Protein AF-A0A257PGA9-F1 (afdb_monomer)

Secondary structure (DSSP, 8-state):
-TT-HHHHTGGGGTS-HHHHHHHHTT-GGGSPP-HHHHHHHHTHHHHHHHHHHHHHHHH-SSHHHHHHHHHHHHHHHHHHHHHHH-GGGGHHHHHHHHHHHHHHHHHHHHHTTT-HHHHHHHHHHHHIIIIIGGGS--S--TT----S-------TTHHHHHGGGTT-EEE--TTTHHHHHHHH--EES--S-GGGHHHHHHHHHHHTSPP-SS--HHHHTTT-SEEEEE--SSPPTTTTTS-TTSHHHHHHTT---TTEEEEEE-TTT-EEEEEE--

Sequence (278 aa):
MAVFPQVAMGPYGLMSQDDYHRFFGVMMELQPLRGPHDYMPFIFPGFLVLLYSSFRTLKAGSRQARMIWLYVSAILLLTLILAAKFILFVGFPAEITAALFGVMLSDVSWRFREAPTWAMLARLTCITTILVIPLLPIFPAAGQATALPASSCDLRHIDTLLAPIGTATTLAPPDATPELLFRTQITTVGSLYQHGVPGFLRLSNAWRTVPGATVPAAVIATKASYVLFCGSPTRYLLVADLPETTLWDTLNGNRPPPWLHLQSRDLATGWRLYKIIP

pLDDT: mean 88.4, std 12.31, range [39.03, 98.12]

Nearest PDB structures (foldseek):
  7zlh-assembly1_A  TM=5.505E-01  e=1.636E-03  Caenorhabditis elegans
  9cu8-assembly1_A  TM=4.563E-01  e=3.825E+00  synthetic construct
  3ez0-assembly2_C  TM=4.560E-01  e=4.040E+00  Arthrobacter sp. FB24
  6z0c-assembly4_D  TM=3.563E-01  e=3.622E+00  Escherichia coli
  1m56-assembly1_C  TM=1.660E-01  e=7.782E+00  Cereibacter sphaeroides

Foldseek 3Di:
DVVCVLVVVPVVSVDPPVLVCLQLVQVLQQAAQDDPLRCLQQQQLLVVLLVVLVVQLVVDPDPVSNVVSVVLSVQSVVLSVRCRRGVNSSVPSVVSSVVCLVVVLVVLCVVCVVPVVSSVVVNVVSCCRNPPRSPDPPDPPPPPDVDDDFQQLDCPPCQVVCVVQPAFEELEDQDCVVVCCVPHVHHYQAHSDPVGSVSSVLSLQQQQDQDDQARDPSNVVSSGQKYKDAAGPDDRSSHPPDPCRGCNSCVNVVNHHPQWAWDDADPNRRITMTGGHD

Structure (mmCIF, N/CA/C/O backbone):
data_AF-A0A257PGA9-F1
#
_entry.id   AF-A0A257PGA9-F1
#
loop_
_atom_site.group_PDB
_atom_site.id
_atom_site.type_symbol
_atom_site.label_atom_id
_atom_site.label_alt_id
_atom_site.label_comp_id
_atom_site.label_asym_id
_atom_site.label_entity_id
_atom_site.label_seq_id
_atom_site.pdbx_PDB_ins_code
_atom_site.Cartn_x
_atom_site.Cartn_y
_atom_site.Cartn_z
_atom_site.occupancy
_atom_site.B_iso_or_equiv
_atom_site.auth_seq_id
_atom_site.auth_comp_id
_atom_site.auth_asym_id
_atom_site.auth_atom_id
_atom_site.pdbx_PDB_model_num
ATOM 1 N N . MET A 1 1 ? 16.783 -21.775 17.152 1.00 49.00 1 MET A N 1
ATOM 2 C CA . MET A 1 1 ? 17.261 -20.487 16.592 1.00 49.00 1 MET A CA 1
ATOM 3 C C . MET A 1 1 ? 18.781 -20.400 16.407 1.00 49.00 1 MET A C 1
ATOM 5 O O . MET A 1 1 ? 19.193 -19.670 15.521 1.00 49.00 1 MET A O 1
ATOM 9 N N . ALA A 1 2 ? 19.620 -21.157 17.132 1.00 56.41 2 ALA A N 1
ATOM 10 C CA . ALA A 1 2 ? 21.089 -21.088 17.000 1.00 56.41 2 ALA A CA 1
ATOM 11 C C . ALA A 1 2 ? 21.677 -21.560 15.645 1.00 56.41 2 ALA A C 1
ATOM 13 O O . ALA A 1 2 ? 22.812 -21.232 15.332 1.00 56.41 2 ALA A O 1
ATOM 14 N N . VAL A 1 3 ? 20.916 -22.307 14.836 1.00 64.06 3 VAL A N 1
ATOM 15 C CA . VAL A 1 3 ? 21.396 -22.900 13.567 1.00 64.06 3 VAL A CA 1
ATOM 16 C C . VAL A 1 3 ? 21.225 -21.955 12.364 1.00 64.06 3 VAL A C 1
ATOM 18 O O . VAL A 1 3 ? 21.903 -22.113 11.358 1.00 64.06 3 VAL A O 1
ATOM 21 N N . PHE A 1 4 ? 20.373 -20.927 12.475 1.00 60.19 4 PHE A N 1
ATOM 22 C CA . PHE A 1 4 ? 20.127 -19.947 11.408 1.00 60.19 4 PHE A CA 1
ATOM 23 C C . PHE A 1 4 ? 20.066 -18.523 11.985 1.00 60.19 4 PHE A C 1
ATOM 25 O O . PHE A 1 4 ? 18.987 -17.933 12.074 1.00 60.19 4 PHE A O 1
ATOM 32 N N . PRO A 1 5 ? 21.209 -17.956 12.414 1.00 66.25 5 PRO A N 1
ATOM 33 C CA . PRO A 1 5 ? 21.251 -16.647 13.072 1.00 66.25 5 PRO A CA 1
ATOM 34 C C . PRO A 1 5 ? 20.725 -15.517 12.176 1.00 66.25 5 PRO A C 1
ATOM 36 O O . PRO A 1 5 ? 20.096 -14.586 12.666 1.00 66.25 5 PRO A O 1
ATOM 39 N N . GLN A 1 6 ? 20.887 -15.635 10.856 1.00 60.47 6 GLN A N 1
ATOM 40 C CA . GLN A 1 6 ? 20.317 -14.691 9.890 1.00 60.47 6 GLN A CA 1
ATOM 41 C C . GLN A 1 6 ? 18.783 -14.725 9.855 1.00 60.47 6 GLN A C 1
ATOM 43 O O . GLN A 1 6 ? 18.157 -13.678 9.750 1.00 60.47 6 GLN A O 1
ATOM 48 N N . VAL A 1 7 ? 18.159 -15.893 10.041 1.00 64.25 7 VAL A N 1
ATOM 49 C CA . VAL A 1 7 ? 16.691 -16.007 10.127 1.00 64.25 7 VAL A CA 1
ATOM 50 C C . VAL A 1 7 ? 16.168 -15.357 11.410 1.00 64.25 7 VAL A C 1
ATOM 52 O O . VAL A 1 7 ? 15.094 -14.763 11.407 1.00 64.25 7 VAL A O 1
ATOM 55 N N . ALA A 1 8 ? 16.940 -15.408 12.501 1.00 62.09 8 ALA A N 1
ATOM 56 C CA . ALA A 1 8 ? 16.585 -14.734 13.751 1.00 62.09 8 ALA A CA 1
ATOM 57 C C . ALA A 1 8 ? 16.609 -13.197 13.632 1.00 62.09 8 ALA A C 1
ATOM 59 O O . ALA A 1 8 ? 15.887 -12.524 14.362 1.00 62.09 8 ALA A O 1
ATOM 60 N N . MET A 1 9 ? 17.381 -12.647 12.688 1.00 61.62 9 MET A N 1
ATOM 61 C CA . MET A 1 9 ? 17.375 -11.216 12.352 1.00 61.62 9 MET A CA 1
ATOM 62 C C . MET A 1 9 ? 16.228 -10.826 11.401 1.00 61.62 9 MET A C 1
ATOM 64 O O . MET A 1 9 ? 16.121 -9.668 10.993 1.00 61.62 9 MET A O 1
ATOM 68 N N . GLY A 1 10 ? 15.357 -11.777 11.045 1.00 65.88 10 GLY A N 1
ATOM 69 C CA . GLY A 1 10 ? 14.253 -11.549 10.123 1.00 65.88 10 GLY A CA 1
ATOM 70 C C . GLY A 1 10 ? 14.752 -11.106 8.740 1.00 65.88 10 GLY A C 1
ATOM 71 O O . GLY A 1 10 ? 15.818 -11.540 8.297 1.00 65.88 10 GLY A O 1
ATOM 72 N N . PRO A 1 11 ? 14.019 -10.226 8.040 1.00 63.03 11 PRO A N 1
ATOM 73 C CA . PRO A 1 11 ? 14.417 -9.747 6.717 1.00 63.03 11 PRO A CA 1
ATOM 74 C C . PRO A 1 11 ? 15.800 -9.076 6.683 1.00 63.03 11 PRO A C 1
ATOM 76 O O . PRO A 1 11 ? 16.510 -9.212 5.692 1.00 63.03 11 PRO A O 1
ATOM 79 N N . TYR A 1 12 ? 16.222 -8.421 7.772 1.00 61.88 12 TYR A N 1
ATOM 80 C CA . TYR A 1 12 ? 17.531 -7.759 7.874 1.00 61.88 12 TYR A CA 1
ATOM 81 C C . TYR A 1 12 ? 18.717 -8.729 7.834 1.00 61.88 12 TYR A C 1
ATOM 83 O O . TYR A 1 12 ? 19.833 -8.322 7.530 1.00 61.88 12 TYR A O 1
ATOM 91 N N . GLY A 1 13 ? 18.496 -10.014 8.128 1.00 64.94 13 GLY A N 1
ATOM 92 C CA . GLY A 1 13 ? 19.522 -11.041 7.965 1.00 64.94 13 GLY A CA 1
ATOM 93 C C . GLY A 1 13 ? 19.628 -11.600 6.545 1.00 64.94 13 GLY A C 1
ATOM 94 O O . GLY A 1 13 ? 20.575 -12.331 6.272 1.00 64.94 13 GLY A O 1
ATOM 95 N N . LEU A 1 14 ? 18.676 -11.280 5.659 1.00 70.38 14 LEU A N 1
ATOM 96 C CA . LEU A 1 14 ? 18.547 -11.854 4.313 1.00 70.38 14 LEU A CA 1
ATOM 97 C C . LEU A 1 14 ? 18.798 -10.844 3.182 1.00 70.38 14 LEU A C 1
ATOM 99 O O . LEU A 1 14 ? 18.986 -11.252 2.038 1.00 70.38 14 LEU A O 1
ATOM 103 N N . MET A 1 15 ? 18.788 -9.542 3.474 1.00 80.81 15 MET A N 1
ATOM 104 C CA . MET A 1 15 ? 19.034 -8.478 2.497 1.00 80.81 15 MET A CA 1
ATOM 105 C C . MET A 1 15 ? 19.697 -7.262 3.147 1.00 80.81 15 MET A C 1
ATOM 107 O O . MET A 1 15 ? 19.631 -7.086 4.364 1.00 80.81 15 MET A O 1
ATOM 111 N N . SER A 1 16 ? 20.333 -6.418 2.329 1.00 84.69 16 SER A N 1
ATOM 112 C CA . SER A 1 16 ? 20.880 -5.144 2.799 1.00 84.69 16 SER A CA 1
ATOM 113 C C . SER A 1 16 ? 19.760 -4.221 3.300 1.00 84.69 16 SER A C 1
ATOM 115 O O . SER A 1 16 ? 18.601 -4.354 2.900 1.00 84.69 16 SER A O 1
ATOM 117 N N . GLN A 1 17 ? 20.092 -3.261 4.168 1.00 82.94 17 GLN A N 1
ATOM 118 C CA . GLN A 1 17 ? 19.114 -2.286 4.661 1.00 82.94 17 GLN A CA 1
ATOM 119 C C . GLN A 1 17 ? 18.486 -1.474 3.513 1.00 82.94 17 GLN A C 1
ATOM 121 O O . GLN A 1 17 ? 17.282 -1.215 3.522 1.00 82.94 17 GLN A O 1
ATOM 126 N N . ASP A 1 18 ? 19.275 -1.130 2.496 1.00 84.94 18 ASP A N 1
ATOM 127 C CA . ASP A 1 18 ? 18.789 -0.396 1.328 1.00 84.94 18 ASP A CA 1
ATOM 128 C C . ASP A 1 18 ? 17.811 -1.233 0.497 1.00 84.94 18 ASP A C 1
ATOM 130 O O . ASP A 1 18 ? 16.753 -0.740 0.103 1.00 84.94 18 ASP A O 1
ATOM 134 N N . ASP A 1 19 ? 18.114 -2.514 0.270 1.00 86.50 19 ASP A N 1
ATOM 135 C CA . ASP A 1 19 ? 17.217 -3.424 -0.449 1.00 86.50 19 ASP A CA 1
ATOM 136 C C . ASP A 1 19 ? 15.924 -3.676 0.329 1.00 86.50 19 ASP A C 1
ATOM 138 O O . ASP A 1 19 ? 14.847 -3.733 -0.267 1.00 86.50 19 ASP A O 1
ATOM 142 N N . TYR A 1 20 ? 16.013 -3.750 1.660 1.00 84.25 20 TYR A N 1
ATOM 143 C CA . TYR A 1 20 ? 14.850 -3.837 2.538 1.00 84.25 20 TYR A CA 1
ATOM 144 C C . TYR A 1 20 ? 13.923 -2.639 2.338 1.00 84.25 20 TYR A C 1
ATOM 146 O O . TYR A 1 20 ? 12.728 -2.812 2.085 1.00 84.25 20 TYR A O 1
ATOM 154 N N . HIS A 1 21 ? 14.465 -1.422 2.391 1.00 84.75 21 HIS A N 1
ATOM 155 C CA . HIS A 1 21 ? 13.669 -0.217 2.180 1.00 84.75 21 HIS A CA 1
ATOM 156 C C . HIS A 1 21 ? 13.113 -0.131 0.756 1.00 84.75 21 HIS A C 1
ATOM 158 O O . HIS A 1 21 ? 11.970 0.283 0.587 1.00 84.75 21 HIS A O 1
ATOM 164 N N . ARG A 1 22 ? 13.854 -0.577 -0.263 1.00 85.38 22 ARG A N 1
ATOM 165 C CA . ARG A 1 22 ? 13.365 -0.603 -1.652 1.00 85.38 22 ARG A CA 1
ATOM 166 C C . ARG A 1 22 ? 12.244 -1.615 -1.874 1.00 85.38 22 ARG A C 1
ATOM 168 O O . ARG A 1 22 ? 11.328 -1.324 -2.635 1.00 85.38 22 ARG A O 1
ATOM 175 N N . PHE A 1 23 ? 12.319 -2.793 -1.256 1.00 86.75 23 PHE A N 1
ATOM 176 C CA . PHE A 1 23 ? 11.324 -3.853 -1.424 1.00 86.75 23 PHE A CA 1
ATOM 177 C C . PHE A 1 23 ? 10.076 -3.605 -0.577 1.00 86.75 23 PHE A C 1
ATOM 179 O O . PHE A 1 23 ? 8.972 -3.500 -1.105 1.00 86.75 23 PHE A O 1
ATOM 186 N N . PHE A 1 24 ? 10.242 -3.459 0.737 1.00 83.06 24 PHE A N 1
ATOM 187 C CA . PHE A 1 24 ? 9.112 -3.297 1.651 1.00 83.06 24 PHE A CA 1
ATOM 188 C C . PHE A 1 24 ? 8.555 -1.870 1.648 1.00 83.06 24 PHE A C 1
ATOM 190 O O . PHE A 1 24 ? 7.370 -1.674 1.904 1.00 83.06 24 PHE A O 1
ATOM 197 N N . GLY A 1 25 ? 9.368 -0.869 1.298 1.00 81.62 25 GLY A N 1
ATOM 198 C CA . GLY A 1 25 ? 8.937 0.530 1.235 1.00 81.62 25 GLY A CA 1
ATOM 199 C C . GLY A 1 25 ? 7.954 0.842 0.108 1.00 81.62 25 GLY A C 1
ATOM 200 O O . GLY A 1 25 ? 7.341 1.904 0.143 1.00 81.62 25 GLY A O 1
ATOM 201 N N . VAL A 1 26 ? 7.752 -0.069 -0.849 1.00 82.19 26 VAL A N 1
ATOM 202 C CA . VAL A 1 26 ? 6.720 0.073 -1.890 1.00 82.19 26 VAL A CA 1
ATOM 203 C C . VAL A 1 26 ? 5.512 -0.838 -1.687 1.00 82.19 26 VAL A C 1
ATOM 205 O O . VAL A 1 26 ? 4.542 -0.746 -2.434 1.00 82.19 26 VAL A O 1
ATOM 208 N N . MET A 1 27 ? 5.537 -1.701 -0.668 1.00 81.75 27 MET A N 1
ATOM 209 C CA . MET A 1 27 ? 4.372 -2.488 -0.281 1.00 81.75 27 MET A CA 1
ATOM 210 C C . MET A 1 27 ? 3.414 -1.591 0.493 1.00 81.75 27 MET A C 1
ATOM 212 O O . MET A 1 27 ? 3.690 -1.223 1.635 1.00 81.75 27 MET A O 1
ATOM 216 N N . MET A 1 28 ? 2.286 -1.243 -0.130 1.00 76.50 28 MET A N 1
ATOM 217 C CA . MET A 1 28 ? 1.259 -0.388 0.479 1.00 76.50 28 MET A CA 1
ATOM 218 C C . MET A 1 28 ? 0.790 -0.918 1.840 1.00 76.50 28 MET A C 1
ATOM 220 O O . MET A 1 28 ? 0.630 -0.151 2.780 1.00 76.50 28 MET A O 1
ATOM 224 N N . GLU A 1 29 ? 0.661 -2.236 1.973 1.00 76.50 29 GLU A N 1
ATOM 225 C CA . GLU A 1 29 ? 0.256 -2.930 3.202 1.00 76.50 29 GLU A CA 1
ATOM 226 C C . GLU A 1 29 ? 1.195 -2.680 4.393 1.00 76.50 29 GLU A C 1
ATOM 228 O O . GLU A 1 29 ? 0.773 -2.729 5.549 1.00 76.50 29 GLU A O 1
ATOM 233 N N . LEU A 1 30 ? 2.470 -2.395 4.125 1.00 82.50 30 LEU A N 1
ATOM 234 C CA . LEU A 1 30 ? 3.484 -2.143 5.147 1.00 82.50 30 LEU A CA 1
ATOM 235 C C . LEU A 1 30 ? 3.739 -0.655 5.378 1.00 82.50 30 LEU A C 1
ATOM 237 O O . LEU A 1 30 ? 4.603 -0.300 6.180 1.00 82.50 30 LEU A O 1
ATOM 241 N N . GLN A 1 31 ? 3.011 0.220 4.684 1.00 81.62 31 GLN A N 1
ATOM 242 C CA . GLN A 1 31 ? 3.105 1.647 4.933 1.00 81.62 31 GLN A CA 1
ATOM 243 C C . GLN A 1 31 ? 2.405 2.008 6.246 1.00 81.62 31 GLN A C 1
ATOM 245 O O . GLN A 1 31 ? 1.382 1.406 6.588 1.00 81.62 31 GLN A O 1
ATOM 250 N N . PRO A 1 32 ? 2.923 3.011 6.972 1.00 85.88 32 PRO A N 1
ATOM 251 C CA . PRO A 1 32 ? 2.188 3.615 8.069 1.00 85.88 32 PRO A CA 1
ATOM 252 C C . PRO A 1 32 ? 1.000 4.410 7.533 1.00 85.88 32 PRO A C 1
ATOM 254 O O . PRO A 1 32 ? 1.030 4.902 6.401 1.00 85.88 32 PRO A O 1
ATOM 257 N N . LEU A 1 33 ? -0.007 4.600 8.382 1.00 84.94 33 LEU A N 1
ATOM 258 C CA . LEU A 1 33 ? -1.072 5.564 8.118 1.00 84.94 33 LEU A CA 1
ATOM 259 C C . LEU A 1 33 ? -0.470 6.973 8.055 1.00 84.94 33 LEU A C 1
ATOM 261 O O . LEU A 1 33 ? 0.407 7.325 8.850 1.00 84.94 33 LEU A O 1
ATOM 265 N N . ARG A 1 34 ? -0.922 7.795 7.108 1.00 82.31 34 ARG A N 1
ATOM 266 C CA . ARG A 1 34 ? -0.398 9.141 6.875 1.00 82.31 34 ARG A CA 1
ATOM 267 C C . ARG A 1 34 ? -1.504 10.181 7.018 1.00 82.31 34 ARG A C 1
ATOM 269 O O . ARG A 1 34 ? -2.369 10.354 6.168 1.00 82.31 34 ARG A O 1
ATOM 276 N N . GLY A 1 35 ? -1.407 10.956 8.095 1.00 81.94 35 GLY A N 1
ATOM 277 C CA . GLY A 1 35 ? -2.240 12.137 8.305 1.00 81.94 35 GLY A CA 1
ATOM 278 C C . GLY A 1 35 ? -3.679 11.839 8.753 1.00 81.94 35 GLY A C 1
ATOM 279 O O . GLY A 1 35 ? -4.088 10.688 8.887 1.00 81.94 35 GLY A O 1
ATOM 280 N N . PRO A 1 36 ? -4.473 12.887 9.020 1.00 81.81 36 PRO A N 1
ATOM 281 C CA . PRO A 1 36 ? -5.785 12.755 9.657 1.00 81.81 36 PRO A CA 1
ATOM 282 C C . PRO A 1 36 ? -6.792 11.957 8.820 1.00 81.81 36 PRO A C 1
ATOM 284 O O . PRO A 1 36 ? -7.613 11.243 9.387 1.00 81.81 36 PRO A O 1
ATOM 287 N N . HIS A 1 37 ? -6.687 12.027 7.491 1.00 82.44 37 HIS A N 1
ATOM 288 C CA . HIS A 1 37 ? -7.512 11.266 6.548 1.00 82.44 37 HIS A CA 1
ATOM 289 C C . HIS A 1 37 ? -7.432 9.749 6.770 1.00 82.44 37 HIS A C 1
ATOM 291 O O . HIS A 1 37 ? -8.458 9.087 6.699 1.00 82.44 37 HIS A O 1
ATOM 297 N N . ASP A 1 38 ? -6.246 9.210 7.069 1.00 83.12 38 ASP A N 1
ATOM 298 C CA . ASP A 1 38 ? -6.060 7.774 7.300 1.00 83.12 38 ASP A CA 1
ATOM 299 C C . ASP A 1 38 ? -6.417 7.396 8.745 1.00 83.12 38 ASP A C 1
ATOM 301 O O . ASP A 1 38 ? -7.084 6.400 9.019 1.00 83.12 38 ASP A O 1
ATOM 305 N N . TYR A 1 39 ? -5.998 8.213 9.711 1.00 89.44 39 TYR A N 1
ATOM 306 C CA . TYR A 1 39 ? -6.220 7.909 11.126 1.00 89.44 39 TYR A CA 1
ATOM 307 C C . TYR A 1 39 ? 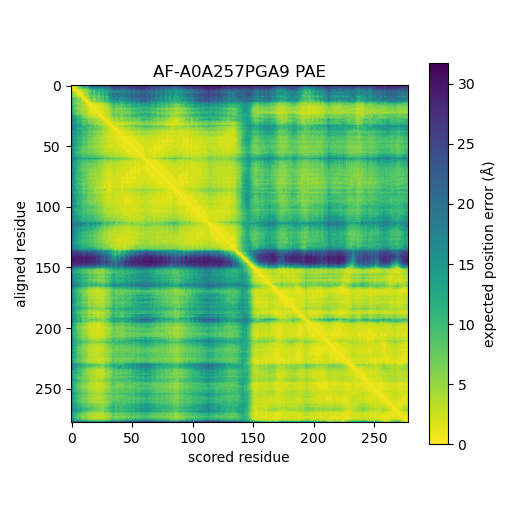-7.701 7.951 11.516 1.00 89.44 39 TYR A C 1
ATOM 309 O O . TYR A 1 39 ? -8.119 7.218 12.417 1.00 89.44 39 TYR A O 1
ATOM 317 N N . MET A 1 40 ? -8.503 8.785 10.854 1.00 89.75 40 MET A N 1
ATOM 318 C CA . MET A 1 40 ? -9.912 8.940 11.189 1.00 89.75 40 MET A CA 1
ATOM 319 C C . MET A 1 40 ? -10.746 7.670 10.927 1.00 89.75 40 MET A C 1
ATOM 321 O O . MET A 1 40 ? -11.377 7.194 11.865 1.00 89.75 40 MET A O 1
ATOM 325 N N . PRO A 1 41 ? -10.743 7.050 9.736 1.00 88.94 41 PRO A N 1
ATOM 326 C CA . PRO A 1 41 ? -11.466 5.800 9.512 1.00 88.94 41 PRO A CA 1
ATOM 327 C C . PRO A 1 41 ? -10.827 4.596 10.220 1.00 88.94 41 PRO A C 1
ATOM 329 O O . PRO A 1 41 ? -11.553 3.722 10.691 1.00 88.94 41 PRO A O 1
ATOM 332 N N . PHE A 1 42 ? -9.493 4.534 10.325 1.00 89.81 42 PHE A N 1
ATOM 333 C CA . PHE A 1 42 ? -8.806 3.299 10.730 1.00 89.81 42 PHE A CA 1
ATOM 334 C C . PHE A 1 42 ? -8.414 3.217 12.214 1.00 89.81 42 PHE A C 1
ATOM 336 O O . PHE A 1 42 ? -8.314 2.116 12.754 1.00 89.81 42 PHE A O 1
ATOM 343 N N . ILE A 1 43 ? -8.192 4.344 12.898 1.00 94.31 43 ILE A N 1
ATOM 344 C CA . ILE A 1 43 ? -7.686 4.364 14.286 1.00 94.31 43 ILE A CA 1
ATOM 345 C C . ILE A 1 43 ? -8.716 4.926 15.259 1.00 94.31 43 ILE A C 1
ATOM 347 O O . ILE A 1 43 ? -8.876 4.394 16.359 1.00 94.31 43 ILE A O 1
ATOM 351 N N . PHE A 1 44 ? -9.427 5.987 14.878 1.00 94.62 44 PHE A N 1
ATOM 352 C CA . PHE A 1 44 ? -10.332 6.694 15.784 1.00 94.62 44 PHE A CA 1
ATOM 353 C C . PHE A 1 44 ? -11.428 5.802 16.407 1.00 94.62 44 PHE A C 1
ATOM 355 O O . PHE A 1 44 ? -11.575 5.857 17.632 1.00 94.62 44 PHE A O 1
ATOM 362 N N . PRO A 1 45 ? -12.138 4.923 15.666 1.00 94.94 45 PRO A N 1
ATOM 363 C CA . PRO A 1 45 ? -13.128 4.021 16.264 1.00 94.94 45 PRO A CA 1
ATOM 364 C C . PRO A 1 45 ? -12.538 3.121 17.356 1.00 94.94 45 PRO A C 1
ATOM 366 O O . PRO A 1 45 ? -13.076 3.035 18.463 1.00 94.94 45 PRO A O 1
ATOM 369 N N . GLY A 1 46 ? -11.385 2.508 17.076 1.00 95.62 46 GLY A N 1
ATOM 370 C CA . GLY A 1 46 ? -10.700 1.646 18.034 1.00 95.62 46 GLY A CA 1
ATOM 371 C C . GLY A 1 46 ? -10.139 2.417 19.223 1.00 95.62 46 GLY A C 1
ATOM 372 O O . GLY A 1 46 ? -10.178 1.916 20.344 1.00 95.62 46 GLY A O 1
ATOM 373 N N . PHE A 1 47 ? -9.703 3.664 19.031 1.00 96.81 47 PHE A N 1
ATOM 374 C CA . PHE A 1 47 ? -9.293 4.531 20.133 1.00 96.81 47 PHE A CA 1
ATOM 375 C C . PHE A 1 47 ? -10.452 4.829 21.097 1.00 96.81 47 PHE A C 1
ATOM 377 O O . PHE A 1 47 ? -10.278 4.742 22.313 1.00 96.81 47 PHE A O 1
ATOM 384 N N . LEU A 1 48 ? -11.656 5.111 20.591 1.00 96.56 48 LEU A N 1
ATOM 385 C CA . LEU A 1 48 ? -12.833 5.316 21.445 1.00 96.56 48 LEU A CA 1
ATOM 386 C C . LEU A 1 48 ? -13.178 4.065 22.252 1.00 96.56 48 LEU A C 1
ATOM 388 O O . LEU A 1 48 ? -13.461 4.142 23.451 1.00 96.56 48 LEU A O 1
ATOM 392 N N . VAL A 1 49 ? -13.115 2.901 21.610 1.00 96.19 49 VAL A N 1
ATOM 393 C CA . VAL A 1 49 ? -13.359 1.626 22.281 1.00 96.19 49 VAL A CA 1
ATOM 394 C C . VAL A 1 49 ? -12.258 1.298 23.295 1.00 96.19 49 VAL A C 1
ATOM 396 O O . VAL A 1 49 ? -12.566 0.749 24.352 1.00 96.19 49 VAL A O 1
ATOM 399 N N . LEU A 1 50 ? -11.009 1.708 23.056 1.00 97.75 50 LEU A N 1
ATOM 400 C CA . LEU A 1 50 ? -9.919 1.604 24.030 1.00 97.75 50 LEU A CA 1
ATOM 401 C C . LEU A 1 50 ? -10.184 2.457 25.276 1.00 97.75 50 LEU A C 1
ATOM 403 O O . LEU A 1 50 ? -9.941 2.007 26.400 1.00 97.75 50 LEU A O 1
ATOM 407 N N . LEU A 1 51 ? -10.702 3.677 25.107 1.00 97.38 51 LEU A N 1
ATOM 408 C CA . LEU A 1 51 ? -11.116 4.508 26.240 1.00 97.38 51 LEU A CA 1
ATOM 409 C C . LEU A 1 51 ? -12.237 3.825 27.032 1.00 97.38 51 LEU A C 1
ATOM 411 O O . LEU A 1 51 ? -12.181 3.769 28.263 1.00 97.38 51 LEU A O 1
ATOM 415 N N . TYR A 1 52 ? -13.213 3.244 26.335 1.00 96.94 52 TYR A N 1
ATOM 416 C CA . TYR A 1 52 ? -14.298 2.489 26.953 1.00 96.94 52 TYR A CA 1
ATOM 417 C C . TYR A 1 52 ? -13.796 1.248 27.716 1.00 96.94 52 TYR A C 1
ATOM 419 O O . TYR A 1 52 ? -14.126 1.087 28.894 1.00 96.94 52 TYR A O 1
ATOM 427 N N . SER A 1 53 ? -12.955 0.396 27.122 1.00 97.25 53 SER A N 1
ATOM 428 C CA . SER A 1 53 ? -12.424 -0.803 27.792 1.00 97.25 53 SER A CA 1
ATOM 429 C C . SER A 1 53 ? -11.539 -0.446 28.994 1.00 97.25 53 SER A C 1
ATOM 431 O O . SER A 1 53 ? -11.583 -1.099 30.042 1.00 97.25 53 SER A O 1
ATOM 433 N N . SER A 1 54 ? -10.794 0.657 28.900 1.00 97.38 54 SER A N 1
ATOM 434 C CA . SER A 1 54 ? -9.990 1.191 30.005 1.00 97.38 54 SER A CA 1
ATOM 435 C C . SER A 1 54 ? -10.873 1.713 31.141 1.00 97.38 54 SER A C 1
ATOM 437 O O . SER A 1 54 ? -10.644 1.387 32.306 1.00 97.38 54 SER A O 1
ATOM 439 N N . PHE A 1 55 ? -11.957 2.424 30.823 1.00 96.88 55 PHE A N 1
ATOM 440 C CA . PHE A 1 55 ? -12.968 2.812 31.808 1.00 96.88 55 PHE A CA 1
ATOM 441 C C . PHE A 1 55 ? -13.605 1.592 32.495 1.00 96.88 55 PHE A C 1
ATOM 443 O O . PHE A 1 55 ? -13.743 1.570 33.723 1.00 96.88 55 PHE A O 1
ATOM 450 N N . ARG A 1 56 ? -13.935 0.536 31.739 1.00 96.56 56 ARG A N 1
ATOM 451 C CA . ARG A 1 56 ? -14.474 -0.722 32.286 1.00 96.56 56 ARG A CA 1
ATOM 452 C C . ARG A 1 56 ? -13.484 -1.431 33.207 1.00 96.56 56 ARG A C 1
ATOM 454 O O . ARG A 1 56 ? -13.900 -1.973 34.229 1.00 96.56 56 ARG A O 1
ATOM 461 N N . THR A 1 57 ? -12.187 -1.361 32.909 1.00 96.44 57 THR A N 1
ATOM 462 C CA . THR A 1 57 ? -11.121 -1.876 33.783 1.00 96.44 57 THR A CA 1
ATOM 463 C C . THR A 1 57 ? -11.165 -1.198 35.154 1.00 96.44 57 THR A C 1
ATOM 465 O O . THR A 1 57 ? -11.146 -1.870 36.187 1.00 96.44 57 THR A O 1
ATOM 468 N N . LEU A 1 58 ? -11.295 0.132 35.174 1.00 95.69 58 LEU A N 1
ATOM 469 C CA . LEU A 1 58 ? -11.349 0.921 36.408 1.00 95.69 58 LEU A CA 1
ATOM 470 C C . LEU A 1 58 ? -12.640 0.684 37.207 1.00 95.69 58 LEU A C 1
ATOM 472 O O . LEU A 1 58 ? -12.613 0.678 38.436 1.00 95.69 58 LEU A O 1
ATOM 476 N N . LYS A 1 59 ? -13.770 0.465 36.525 1.00 95.38 59 LYS A N 1
ATOM 477 C CA . LYS A 1 59 ? -15.084 0.234 37.152 1.00 95.38 59 LYS A CA 1
ATOM 478 C C . LYS A 1 59 ? -15.377 -1.227 37.499 1.00 95.38 59 LYS A C 1
ATOM 480 O O . LYS A 1 59 ? -16.412 -1.503 38.103 1.00 95.38 59 LYS A O 1
ATOM 485 N N . ALA A 1 60 ? -14.502 -2.162 37.139 1.00 94.38 60 ALA A N 1
ATOM 486 C CA . ALA A 1 60 ? -14.709 -3.577 37.409 1.00 94.38 60 ALA A CA 1
ATOM 487 C C . ALA A 1 60 ? -14.767 -3.862 38.923 1.00 94.38 60 ALA A C 1
ATOM 489 O O . ALA A 1 60 ? -13.812 -3.590 39.659 1.00 94.38 60 ALA A O 1
ATOM 490 N N . GLY A 1 61 ? -15.887 -4.448 39.363 1.00 93.00 61 GLY A N 1
ATOM 491 C CA . GLY A 1 61 ? -16.143 -4.799 40.764 1.00 93.00 61 GLY A CA 1
ATOM 492 C C . GLY A 1 61 ? -15.422 -6.062 41.246 1.00 93.00 61 GLY A C 1
ATOM 493 O O . GLY A 1 61 ? -15.264 -6.249 42.446 1.00 93.00 61 GLY A O 1
ATOM 494 N N . SER A 1 62 ? -14.944 -6.913 40.331 1.00 97.25 62 SER A N 1
ATOM 495 C CA . SER A 1 62 ? -14.170 -8.115 40.659 1.00 97.25 62 SER A CA 1
ATOM 496 C C . SER A 1 62 ? -12.776 -8.073 40.036 1.00 97.25 62 SER A C 1
ATOM 498 O O . SER A 1 62 ? -12.562 -7.497 38.964 1.00 97.25 62 SER A O 1
ATOM 500 N N . ARG A 1 63 ? -11.812 -8.729 40.695 1.00 95.88 63 ARG A N 1
ATOM 501 C CA . ARG A 1 63 ? -10.436 -8.851 40.189 1.00 95.88 63 ARG A CA 1
ATOM 502 C C . ARG A 1 63 ? -10.395 -9.558 38.834 1.00 95.88 63 ARG A C 1
ATOM 504 O O . ARG A 1 63 ? -9.667 -9.121 37.951 1.00 95.88 63 ARG A O 1
ATOM 511 N N . GLN A 1 64 ? -11.200 -10.604 38.652 1.00 96.75 64 GLN A N 1
ATOM 512 C CA . GLN A 1 64 ? -11.270 -11.346 37.393 1.00 96.75 64 GLN A CA 1
ATOM 513 C C . GLN A 1 64 ? -11.771 -10.466 36.241 1.00 96.75 64 GLN A C 1
ATOM 515 O O . GLN A 1 64 ? -11.121 -10.403 35.201 1.00 96.75 64 GLN A O 1
ATOM 520 N N . ALA A 1 65 ? -12.867 -9.724 36.440 1.00 95.00 65 ALA A N 1
ATOM 521 C CA . ALA A 1 65 ? -13.377 -8.809 35.420 1.00 95.00 65 ALA A CA 1
ATOM 522 C C . ALA A 1 65 ? -12.354 -7.715 35.085 1.00 95.00 65 ALA A C 1
ATOM 524 O O . ALA A 1 65 ? -12.157 -7.395 33.916 1.00 95.00 65 ALA A O 1
ATOM 525 N N . ARG A 1 66 ? -11.653 -7.181 36.096 1.00 97.19 66 ARG A N 1
ATOM 526 C CA . ARG A 1 66 ? -10.586 -6.194 35.892 1.00 97.19 66 ARG A CA 1
ATOM 527 C C . ARG A 1 66 ? -9.460 -6.741 35.016 1.00 97.19 66 ARG A C 1
ATOM 529 O O . ARG A 1 66 ? -9.021 -6.042 34.112 1.00 97.19 66 ARG A O 1
ATOM 536 N N . MET A 1 67 ? -9.018 -7.975 35.258 1.00 97.62 67 MET A N 1
ATOM 537 C CA . MET A 1 67 ? -7.964 -8.609 34.459 1.00 97.62 67 MET A CA 1
ATOM 538 C C . MET A 1 67 ? -8.393 -8.836 33.006 1.00 97.62 67 MET A C 1
ATOM 540 O O . MET A 1 67 ? -7.596 -8.594 32.105 1.00 97.62 67 MET A O 1
ATOM 544 N N . ILE A 1 68 ? -9.646 -9.242 32.770 1.00 97.25 68 ILE A N 1
ATOM 545 C CA . ILE A 1 68 ? -10.185 -9.415 31.411 1.00 97.25 68 ILE A CA 1
ATOM 546 C C . ILE A 1 68 ? -10.197 -8.075 30.668 1.00 97.25 68 ILE A C 1
ATOM 548 O O . ILE A 1 68 ? -9.686 -7.987 29.555 1.00 97.25 68 ILE A O 1
ATOM 552 N N . TRP A 1 69 ? -10.726 -7.017 31.288 1.00 97.75 69 TRP A N 1
ATOM 553 C CA . TRP A 1 69 ? -10.764 -5.696 30.659 1.00 97.75 69 TRP A CA 1
ATOM 554 C C . TRP A 1 69 ? -9.369 -5.112 30.424 1.00 97.75 69 TRP A C 1
ATOM 556 O O . TRP A 1 69 ? -9.128 -4.539 29.364 1.00 97.75 69 TRP A O 1
ATOM 566 N N . LEU 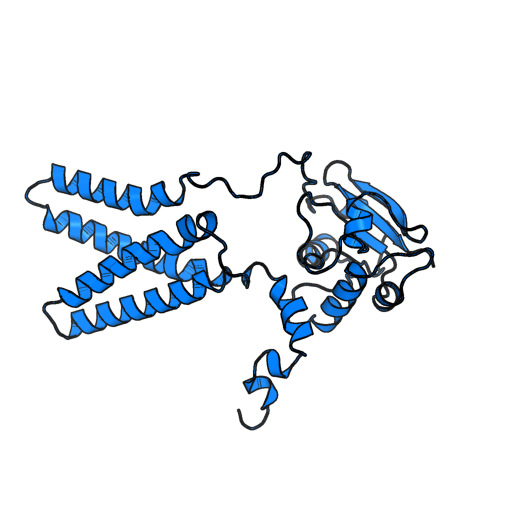A 1 70 ? -8.431 -5.327 31.353 1.00 97.75 70 LEU A N 1
ATOM 567 C CA . LEU A 1 70 ? -7.038 -4.919 31.181 1.00 97.75 70 LEU A CA 1
ATOM 568 C C . LEU A 1 70 ? -6.384 -5.639 29.995 1.00 97.75 70 LEU A C 1
ATOM 570 O O . LEU A 1 70 ? -5.698 -5.004 29.199 1.00 97.75 70 LEU A O 1
ATOM 574 N N . TYR A 1 71 ? -6.617 -6.946 29.862 1.00 97.75 71 TYR A N 1
ATOM 575 C CA . TYR A 1 71 ? -6.119 -7.744 28.743 1.00 97.75 71 TYR A CA 1
ATOM 576 C C . TYR A 1 71 ? -6.678 -7.252 27.402 1.00 97.75 71 TYR A C 1
ATOM 578 O O . TYR A 1 71 ? -5.916 -7.026 26.465 1.00 97.75 71 TYR A O 1
ATOM 586 N N . VAL A 1 72 ? -7.988 -6.994 27.336 1.00 96.94 72 VAL A N 1
ATOM 587 C CA . VAL A 1 72 ? -8.644 -6.428 26.147 1.00 96.94 72 VAL A CA 1
ATOM 588 C C . VAL A 1 72 ? -8.063 -5.056 25.791 1.00 96.94 72 VAL A C 1
ATOM 590 O O . VAL A 1 72 ? -7.712 -4.835 24.635 1.00 96.94 72 VAL A O 1
ATOM 593 N N . SER A 1 73 ? -7.893 -4.155 26.767 1.00 97.88 73 SER A N 1
ATOM 594 C CA . SER A 1 73 ? -7.259 -2.847 26.542 1.00 97.88 73 SER A CA 1
ATOM 595 C C . SER A 1 73 ? -5.819 -2.975 26.041 1.00 97.88 73 SER A C 1
ATOM 597 O O . SER A 1 73 ? -5.425 -2.245 25.135 1.00 97.88 73 SER A O 1
ATOM 599 N N . ALA A 1 74 ? -5.030 -3.897 26.602 1.00 97.81 74 ALA A N 1
ATOM 600 C CA . ALA A 1 74 ? -3.643 -4.109 26.195 1.00 97.81 74 ALA A CA 1
ATOM 601 C C . ALA A 1 74 ? -3.540 -4.637 24.754 1.00 97.81 74 ALA A C 1
ATOM 603 O O . ALA A 1 74 ? -2.727 -4.134 23.978 1.00 97.81 74 ALA A O 1
ATOM 604 N N . ILE A 1 75 ? -4.391 -5.599 24.376 1.00 97.62 75 ILE A N 1
ATOM 605 C CA . ILE A 1 75 ? -4.472 -6.092 22.994 1.00 97.62 75 ILE A CA 1
ATOM 606 C C . ILE A 1 75 ? -4.893 -4.972 22.056 1.00 97.62 75 ILE A C 1
ATOM 608 O O . ILE A 1 75 ? -4.228 -4.744 21.050 1.00 97.62 75 ILE A O 1
ATOM 612 N N . LEU A 1 76 ? -5.969 -4.255 22.382 1.00 97.38 76 LEU A N 1
ATOM 613 C CA . LEU A 1 76 ? -6.477 -3.202 21.515 1.00 97.38 76 LEU A CA 1
ATOM 614 C C . LEU A 1 76 ? -5.422 -2.108 21.308 1.00 97.38 76 LEU A C 1
ATOM 616 O O . LEU A 1 76 ? -5.161 -1.729 20.170 1.00 97.38 76 LEU A O 1
ATOM 620 N N . LEU A 1 77 ? -4.729 -1.686 22.370 1.00 98.12 77 LEU A N 1
ATOM 621 C CA . LEU A 1 77 ? -3.604 -0.756 22.272 1.00 98.12 77 LEU A CA 1
ATOM 622 C C . LEU A 1 77 ? -2.504 -1.280 21.337 1.00 98.12 77 LEU A C 1
ATOM 624 O O . LEU A 1 77 ? -2.044 -0.542 20.468 1.00 98.12 77 LEU A O 1
ATOM 628 N N . LEU A 1 78 ? -2.105 -2.548 21.476 1.00 97.56 78 LEU A N 1
ATOM 629 C CA . LEU A 1 78 ? -1.098 -3.155 20.604 1.00 97.56 78 LEU A CA 1
ATOM 630 C C . LEU A 1 78 ? -1.556 -3.170 19.139 1.00 97.56 78 LEU A C 1
ATOM 632 O O . LEU A 1 78 ? -0.796 -2.772 18.260 1.00 97.56 78 LEU A O 1
ATOM 636 N N . THR A 1 79 ? -2.799 -3.576 18.871 1.00 96.69 79 THR A N 1
ATOM 637 C CA . THR A 1 79 ? -3.348 -3.608 17.506 1.00 96.69 79 THR A CA 1
ATOM 638 C C . THR A 1 79 ? -3.479 -2.214 16.894 1.00 96.69 79 THR A C 1
ATOM 640 O O . THR A 1 79 ? -3.198 -2.058 15.713 1.00 96.69 79 THR A O 1
ATOM 643 N N . LEU A 1 80 ? -3.805 -1.185 17.685 1.00 96.94 80 LEU A N 1
ATOM 644 C CA . LEU A 1 80 ? -3.822 0.209 17.231 1.00 96.94 80 LEU A CA 1
ATOM 645 C C . LEU A 1 80 ? -2.415 0.714 16.898 1.00 96.94 80 LEU A C 1
ATOM 647 O O . LEU A 1 80 ? -2.234 1.384 15.886 1.00 96.94 80 LEU A O 1
ATOM 651 N N . ILE A 1 81 ? -1.408 0.371 17.710 1.00 96.00 81 ILE A N 1
ATOM 652 C CA . ILE A 1 81 ? -0.004 0.701 17.420 1.00 96.00 81 ILE A CA 1
ATOM 653 C C . ILE A 1 81 ? 0.450 0.016 16.126 1.00 96.00 81 ILE A C 1
ATOM 655 O O . ILE A 1 81 ? 1.120 0.645 15.306 1.00 96.00 81 ILE A O 1
ATOM 659 N N . LEU A 1 82 ? 0.088 -1.256 15.933 1.00 93.62 82 LEU A N 1
ATOM 660 C CA . LEU A 1 82 ? 0.400 -1.993 14.709 1.00 93.62 82 LEU A CA 1
ATOM 661 C C . LEU A 1 82 ? -0.304 -1.380 13.498 1.00 93.62 82 LEU A C 1
ATOM 663 O O . LEU A 1 82 ? 0.373 -1.089 12.522 1.00 93.62 82 LEU A O 1
ATOM 667 N N . ALA A 1 83 ? -1.606 -1.103 13.581 1.00 92.50 83 ALA A N 1
ATOM 668 C CA . ALA A 1 83 ? -2.381 -0.477 12.510 1.00 92.50 83 ALA A CA 1
ATOM 669 C C . ALA A 1 83 ? -1.855 0.919 12.143 1.00 92.50 83 ALA A C 1
ATOM 671 O O . ALA A 1 83 ? -1.778 1.261 10.969 1.00 92.50 83 ALA A O 1
ATOM 672 N N . ALA A 1 84 ? -1.426 1.711 13.131 1.00 92.19 84 ALA A N 1
ATOM 673 C CA . ALA A 1 84 ? -0.818 3.016 12.882 1.00 92.19 84 ALA A CA 1
ATOM 674 C C . ALA A 1 84 ? 0.511 2.905 12.116 1.00 92.19 84 ALA A C 1
ATOM 676 O O . ALA A 1 84 ? 0.831 3.772 11.303 1.00 92.19 84 ALA A O 1
ATOM 677 N N . LYS A 1 85 ? 1.287 1.843 12.366 1.00 89.38 85 LYS A N 1
ATOM 678 C CA . LYS A 1 85 ? 2.578 1.602 11.707 1.00 89.38 85 LYS A CA 1
ATOM 679 C C . LYS A 1 85 ? 2.469 0.845 10.384 1.00 89.38 85 LYS A C 1
ATOM 681 O O . LYS A 1 85 ? 3.356 1.003 9.554 1.00 89.38 85 LYS A O 1
ATOM 686 N N . PHE A 1 86 ? 1.427 0.041 10.207 1.00 87.12 86 PHE A N 1
ATOM 687 C CA . PHE A 1 86 ? 1.274 -0.903 9.107 1.00 87.12 86 PHE A CA 1
ATOM 688 C C . PHE A 1 86 ? -0.209 -1.050 8.739 1.00 87.12 86 PHE A C 1
ATOM 690 O O . PHE A 1 86 ? -0.994 -1.617 9.507 1.00 87.12 86 PHE A O 1
ATOM 697 N N . ILE A 1 87 ? -0.580 -0.603 7.537 1.00 84.75 87 ILE A N 1
ATOM 698 C CA . ILE A 1 87 ? -1.958 -0.663 7.022 1.00 84.75 87 ILE A CA 1
ATOM 699 C C . ILE A 1 87 ? -2.540 -2.084 7.059 1.00 84.75 87 ILE A C 1
ATOM 701 O O . ILE A 1 87 ? -3.723 -2.242 7.340 1.00 84.75 87 ILE A O 1
ATOM 705 N N . LEU A 1 88 ? -1.736 -3.133 6.865 1.00 86.56 88 LEU A N 1
ATOM 706 C CA . LEU A 1 88 ? -2.201 -4.528 6.912 1.00 86.56 88 LEU A CA 1
ATOM 707 C C . LEU A 1 88 ? -2.939 -4.882 8.216 1.00 86.56 88 LEU A C 1
ATOM 709 O O . LEU A 1 88 ? -3.807 -5.751 8.227 1.00 86.56 88 LEU A O 1
ATOM 713 N N . PHE A 1 89 ? -2.611 -4.209 9.322 1.00 92.25 89 PHE A N 1
ATOM 714 C CA . PHE A 1 89 ? -3.178 -4.509 10.633 1.00 92.25 89 PHE A CA 1
ATOM 715 C C . PHE A 1 89 ? -4.448 -3.716 10.963 1.00 92.25 89 PHE A C 1
ATOM 717 O O . PHE A 1 89 ? -4.987 -3.917 12.048 1.00 92.25 89 PHE A O 1
ATOM 724 N N . VAL A 1 90 ? -4.969 -2.859 10.071 1.00 91.56 90 VAL A N 1
ATOM 725 C CA . VAL A 1 90 ? -6.186 -2.055 10.343 1.00 91.56 90 VAL A CA 1
ATOM 726 C C . VAL A 1 90 ? -7.439 -2.904 10.594 1.00 91.56 90 VAL A C 1
ATOM 728 O O . VAL A 1 90 ? -8.352 -2.451 11.282 1.00 91.56 90 VAL A O 1
ATOM 731 N N . GLY A 1 91 ? -7.472 -4.150 10.108 1.00 91.50 91 GLY A N 1
ATOM 732 C CA . GLY A 1 91 ? -8.580 -5.081 10.350 1.00 91.50 91 GLY A CA 1
ATOM 733 C C . GLY A 1 91 ? -8.740 -5.476 11.823 1.00 91.50 91 GLY A C 1
ATOM 734 O O . GLY A 1 91 ? -9.854 -5.491 12.338 1.00 91.50 91 GLY A O 1
ATOM 735 N N . PHE A 1 92 ? -7.638 -5.701 12.547 1.00 94.31 92 PHE A N 1
ATOM 736 C CA . PHE A 1 92 ? -7.684 -6.150 13.945 1.00 94.31 92 PHE A CA 1
ATOM 737 C C . PHE A 1 92 ? -8.396 -5.175 14.901 1.00 94.31 92 PHE A C 1
ATOM 739 O O . PHE A 1 92 ? -9.324 -5.597 15.597 1.00 94.31 92 PHE A O 1
ATOM 746 N N . PRO A 1 93 ? -8.024 -3.878 14.977 1.00 95.38 93 PRO A N 1
ATOM 747 C CA . PRO A 1 93 ? -8.742 -2.947 15.836 1.00 95.38 93 PRO A CA 1
ATOM 748 C C . PRO A 1 93 ? -10.188 -2.741 15.367 1.00 95.38 93 PRO A C 1
ATOM 750 O O . PRO A 1 93 ? -11.051 -2.512 16.214 1.00 95.38 93 PRO A O 1
ATOM 753 N N . ALA A 1 94 ? -10.488 -2.862 14.067 1.00 93.94 94 ALA A N 1
ATOM 754 C CA . ALA A 1 94 ? -11.854 -2.767 13.552 1.00 93.94 94 ALA A CA 1
ATOM 755 C C . ALA A 1 94 ? -12.742 -3.930 14.037 1.00 93.94 94 ALA A C 1
ATOM 757 O O . ALA A 1 94 ? -13.856 -3.6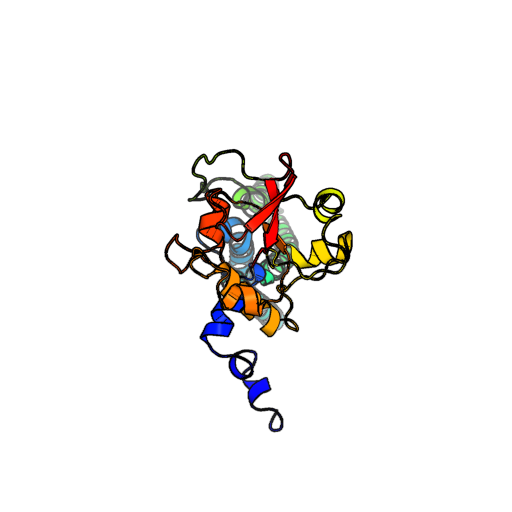97 14.505 1.00 93.94 94 ALA A O 1
ATOM 758 N N . GLU A 1 95 ? -12.238 -5.164 14.018 1.00 95.31 95 GLU A N 1
ATOM 759 C CA . GLU A 1 95 ? -12.950 -6.344 14.530 1.00 95.31 95 GLU A CA 1
ATOM 760 C C . GLU A 1 95 ? -13.211 -6.253 16.038 1.00 95.31 95 GLU A C 1
ATOM 762 O O . GLU A 1 95 ? -14.335 -6.467 16.502 1.00 95.31 95 GLU A O 1
ATOM 767 N N . ILE A 1 96 ? -12.195 -5.864 16.817 1.00 95.69 96 ILE A N 1
ATOM 768 C CA . ILE A 1 96 ? -12.340 -5.661 18.266 1.00 95.69 96 ILE A CA 1
ATOM 769 C C . ILE A 1 96 ? -13.355 -4.545 18.550 1.00 95.69 96 ILE A C 1
ATOM 771 O O . ILE A 1 96 ? -14.192 -4.676 19.447 1.00 95.69 96 ILE A O 1
ATOM 775 N N . THR A 1 97 ? -13.311 -3.461 17.768 1.00 96.12 97 THR A N 1
ATOM 776 C CA . THR A 1 97 ? -14.277 -2.358 17.845 1.00 96.12 97 THR A CA 1
ATOM 777 C C . THR A 1 97 ? -15.689 -2.869 17.606 1.00 96.12 97 THR A C 1
ATOM 779 O O . THR A 1 97 ? -16.562 -2.604 18.428 1.00 96.12 97 THR A O 1
ATOM 782 N N . ALA A 1 98 ? -15.918 -3.643 16.543 1.00 94.75 98 ALA A N 1
ATOM 783 C CA . ALA A 1 98 ? -17.229 -4.202 16.227 1.00 94.75 98 ALA A CA 1
ATOM 784 C C . ALA A 1 98 ? -17.771 -5.086 17.365 1.00 94.75 98 ALA A C 1
ATOM 786 O O . ALA A 1 98 ? -18.935 -4.956 17.748 1.00 94.75 98 ALA A O 1
ATOM 787 N N . ALA A 1 99 ? -16.919 -5.924 17.964 1.00 94.88 99 ALA A N 1
ATOM 788 C CA . ALA A 1 99 ? -17.301 -6.774 19.089 1.00 94.88 99 ALA A CA 1
ATOM 789 C C . ALA A 1 99 ? -17.670 -5.961 20.346 1.00 94.88 99 ALA A C 1
ATOM 791 O O . ALA A 1 99 ? -18.710 -6.190 20.969 1.00 94.88 99 ALA A O 1
ATOM 792 N N . LEU A 1 100 ? -16.842 -4.982 20.723 1.00 95.75 100 LEU A N 1
ATOM 793 C CA . LEU A 1 100 ? -17.058 -4.174 21.928 1.00 95.75 100 LEU A CA 1
ATOM 794 C C . LEU A 1 100 ? -18.141 -3.110 21.758 1.00 95.75 100 LEU A C 1
ATOM 796 O O . LEU A 1 100 ? -18.738 -2.684 22.748 1.00 95.75 100 LEU A O 1
ATOM 800 N N . PHE A 1 101 ? -18.443 -2.715 20.524 1.00 95.12 101 PHE A N 1
ATOM 801 C CA . PHE A 1 101 ? -19.506 -1.769 20.223 1.00 95.12 101 PHE A CA 1
ATOM 802 C C . PHE A 1 101 ? -20.866 -2.270 20.723 1.00 95.12 101 PHE A C 1
ATOM 804 O O . PHE A 1 101 ? -21.591 -1.525 21.385 1.00 95.12 101 PHE A O 1
ATOM 811 N N . GLY A 1 102 ? -21.179 -3.553 20.513 1.00 93.69 102 GLY A N 1
ATOM 812 C CA . GLY A 1 102 ? -22.398 -4.169 21.046 1.00 93.69 102 GLY A CA 1
ATOM 813 C C . GLY A 1 102 ? -22.467 -4.124 22.577 1.00 93.69 102 GLY A C 1
ATOM 814 O O . GLY A 1 102 ? -23.505 -3.780 23.146 1.00 93.69 102 GLY A O 1
ATOM 815 N N . VAL A 1 103 ? -21.342 -4.383 23.253 1.00 95.44 103 VAL A N 1
ATOM 816 C CA . VAL A 1 103 ? -21.247 -4.303 24.721 1.00 95.44 103 VAL A CA 1
ATOM 817 C C . VAL A 1 103 ? -21.479 -2.869 25.203 1.00 95.44 103 VAL A C 1
ATOM 819 O O . VAL A 1 103 ? -22.253 -2.647 26.135 1.00 95.44 103 VAL A O 1
ATOM 822 N N . MET A 1 104 ? -20.883 -1.885 24.527 1.00 95.56 104 MET A N 1
ATOM 823 C CA . MET A 1 104 ? -21.063 -0.469 24.842 1.00 95.56 104 MET A CA 1
ATOM 824 C C . MET A 1 104 ? -22.525 -0.026 24.672 1.00 95.56 104 MET A C 1
ATOM 826 O O . MET A 1 104 ? -23.068 0.645 25.549 1.00 95.56 104 MET A O 1
ATOM 830 N N . LEU A 1 105 ? -23.203 -0.432 23.592 1.00 95.31 105 LEU A N 1
ATOM 831 C CA . LEU A 1 105 ? -24.624 -0.121 23.386 1.00 95.31 105 LEU A CA 1
ATOM 832 C C . LEU A 1 105 ? -25.526 -0.780 24.441 1.00 95.31 105 LEU A C 1
ATOM 834 O O . LEU A 1 105 ? -26.499 -0.165 24.896 1.00 95.31 105 LEU A O 1
ATOM 838 N N . SER A 1 106 ? -25.202 -2.008 24.854 1.00 95.12 106 SER A N 1
ATOM 839 C CA . SER A 1 106 ? -25.906 -2.702 25.937 1.00 95.12 106 SER A CA 1
ATOM 840 C C . SER A 1 106 ? -25.736 -1.970 27.272 1.00 95.12 106 SER A C 1
ATOM 842 O O . SER A 1 106 ? -26.717 -1.744 27.980 1.00 95.12 106 SER A O 1
ATOM 844 N N . ASP A 1 107 ? -24.518 -1.536 27.598 1.00 94.06 107 ASP A N 1
ATOM 845 C CA . ASP A 1 107 ? -24.231 -0.750 28.802 1.00 94.06 107 ASP A CA 1
ATOM 846 C C . ASP A 1 107 ? -24.999 0.573 28.828 1.00 94.06 107 ASP A C 1
ATOM 848 O O . ASP A 1 107 ? -25.579 0.932 29.853 1.00 94.06 107 ASP A O 1
ATOM 852 N N . VAL A 1 108 ? -25.017 1.298 27.705 1.00 93.75 108 VAL A N 1
ATOM 853 C CA . VAL A 1 108 ? -25.774 2.550 27.564 1.00 93.75 108 VAL A CA 1
ATOM 854 C C . VAL A 1 108 ? -27.260 2.297 27.811 1.00 93.75 108 VAL A C 1
ATOM 856 O O . VAL A 1 108 ? -27.892 3.022 28.581 1.00 93.75 108 VAL A O 1
ATOM 859 N N . SER A 1 109 ? -27.808 1.240 27.209 1.00 93.62 109 SER A N 1
ATOM 860 C CA . SER A 1 109 ? -29.217 0.866 27.370 1.00 93.62 109 SER A CA 1
ATOM 861 C C . SER A 1 109 ? -29.550 0.533 28.822 1.00 93.62 109 SER A C 1
ATOM 863 O O . SER A 1 109 ? -30.557 0.999 29.349 1.00 93.62 109 SER A O 1
ATOM 865 N N . TRP A 1 110 ? -28.679 -0.219 29.497 1.00 94.38 110 TRP A N 1
ATOM 866 C CA . TRP A 1 110 ? -28.849 -0.556 30.906 1.00 94.38 110 TRP A CA 1
ATOM 867 C C . TRP A 1 110 ? -28.743 0.672 31.817 1.00 94.38 110 TRP A C 1
ATOM 869 O O . TRP A 1 110 ? -29.557 0.853 32.723 1.00 94.38 110 TRP A O 1
ATOM 879 N N . ARG A 1 111 ? -27.758 1.546 31.573 1.00 93.62 111 ARG A N 1
ATOM 880 C CA . ARG A 1 111 ? -27.493 2.732 32.398 1.00 93.62 111 ARG A CA 1
ATOM 881 C C . ARG A 1 111 ? -28.645 3.732 32.376 1.00 93.62 111 ARG A C 1
ATOM 883 O O . ARG A 1 111 ? -28.922 4.340 33.406 1.00 93.62 111 ARG A O 1
ATOM 890 N N . PHE A 1 112 ? -29.298 3.887 31.228 1.00 93.56 112 PHE A N 1
ATOM 891 C CA . PHE A 1 112 ? -30.407 4.819 31.019 1.00 93.56 112 PHE A CA 1
ATOM 892 C C . PHE A 1 112 ? -31.770 4.116 30.930 1.00 93.56 112 PHE A C 1
ATOM 894 O O . PHE A 1 112 ? -32.708 4.670 30.363 1.00 93.56 112 PHE A O 1
ATOM 901 N N . ARG A 1 113 ? -31.910 2.911 31.501 1.00 91.94 113 ARG A N 1
ATOM 902 C CA . ARG A 1 113 ? -33.152 2.118 31.428 1.00 91.94 113 ARG A CA 1
ATOM 903 C C . ARG A 1 113 ? -34.396 2.861 31.939 1.00 91.94 113 ARG A C 1
ATOM 905 O O . ARG A 1 113 ? -35.472 2.690 31.387 1.00 91.94 113 ARG A O 1
ATOM 912 N N . GLU A 1 114 ? -34.225 3.715 32.950 1.00 93.69 114 GLU A N 1
ATOM 913 C CA . GLU A 1 114 ? -35.305 4.508 33.564 1.00 93.69 114 GLU A CA 1
ATOM 914 C C . GLU A 1 114 ? -35.672 5.753 32.729 1.00 93.69 114 GLU A C 1
ATOM 916 O O . GLU A 1 114 ? -36.638 6.448 33.029 1.00 93.69 114 GLU A O 1
ATOM 921 N N . ALA A 1 115 ? -34.891 6.070 31.689 1.00 94.75 115 ALA A N 1
ATOM 922 C CA . ALA A 1 115 ? -35.046 7.265 30.869 1.00 94.75 115 ALA A CA 1
ATOM 923 C C . ALA A 1 115 ? -34.838 6.936 29.373 1.00 94.75 115 ALA A C 1
ATOM 925 O O . ALA A 1 115 ? -33.756 7.164 28.815 1.00 94.75 115 ALA A O 1
ATOM 926 N N . PRO A 1 116 ? -35.868 6.403 28.688 1.00 91.81 116 PRO A N 1
ATOM 927 C CA . PRO A 1 116 ? -35.723 5.800 27.360 1.00 91.81 116 PRO A CA 1
ATOM 928 C C . PRO A 1 116 ? -35.265 6.783 26.274 1.00 91.81 116 PRO A C 1
ATOM 930 O O . PRO A 1 116 ? -34.532 6.394 25.363 1.00 91.81 116 PRO A O 1
ATOM 933 N N . THR A 1 117 ? -35.636 8.062 26.381 1.00 94.44 117 THR A N 1
ATOM 934 C CA . THR A 1 117 ? -35.192 9.125 25.465 1.00 94.44 117 THR A CA 1
ATOM 935 C C . THR A 1 117 ? -33.685 9.360 25.560 1.00 94.44 117 THR A C 1
ATOM 937 O O . THR A 1 117 ? -33.001 9.394 24.539 1.00 94.44 117 THR A O 1
ATOM 940 N N . TRP A 1 118 ? -33.136 9.421 26.775 1.00 94.31 118 TRP A N 1
ATOM 941 C CA . TRP A 1 118 ? -31.692 9.532 26.996 1.00 94.31 118 TRP A CA 1
ATOM 942 C C . TRP A 1 118 ? -30.943 8.286 26.519 1.00 94.31 118 TRP A C 1
ATOM 944 O O . TRP A 1 118 ? -29.897 8.411 25.884 1.00 94.31 118 TRP A O 1
ATOM 954 N N . ALA A 1 119 ? -31.502 7.090 26.737 1.00 92.50 119 ALA A N 1
ATOM 955 C CA . ALA A 1 119 ? -30.934 5.849 26.212 1.00 92.50 119 ALA A CA 1
ATOM 956 C C . ALA A 1 119 ? -30.888 5.834 24.675 1.00 92.50 119 ALA A C 1
ATOM 958 O O . ALA A 1 119 ? -29.933 5.331 24.083 1.00 92.50 119 ALA A O 1
ATOM 959 N N . MET A 1 120 ? -31.928 6.343 24.009 1.00 94.75 120 MET A N 1
ATOM 960 C CA . MET A 1 120 ? -31.972 6.471 22.550 1.00 94.75 120 MET A CA 1
ATOM 961 C C . MET A 1 120 ? -30.919 7.464 22.048 1.00 94.75 120 MET A C 1
ATOM 963 O O . MET A 1 120 ? -30.126 7.103 21.182 1.00 94.75 120 MET A O 1
ATOM 967 N N . LEU A 1 121 ? -30.872 8.673 22.615 1.00 96.12 121 LEU A N 1
ATOM 968 C CA . LEU A 1 121 ? -29.904 9.700 22.221 1.00 96.12 121 LEU A CA 1
ATOM 969 C C . LEU A 1 121 ? -28.465 9.216 22.412 1.00 96.12 121 LEU A C 1
ATOM 971 O O . LEU A 1 121 ? -27.661 9.327 21.496 1.00 96.12 121 LEU A O 1
ATOM 975 N N . ALA A 1 122 ? -28.147 8.603 23.553 1.00 93.69 122 ALA A N 1
ATOM 976 C CA . ALA A 1 122 ? -26.808 8.083 23.810 1.00 93.69 122 ALA A CA 1
ATOM 977 C C . ALA A 1 122 ? -26.410 6.968 22.823 1.00 93.69 122 ALA A C 1
ATOM 979 O O . ALA A 1 122 ? -25.287 6.970 22.324 1.00 93.69 122 ALA A O 1
ATOM 980 N N . ARG A 1 123 ? -27.330 6.054 22.475 1.00 94.25 123 ARG A N 1
ATOM 981 C CA . ARG A 1 123 ? -27.086 5.025 21.446 1.00 94.25 123 ARG A CA 1
ATOM 982 C C . ARG A 1 123 ? -26.857 5.638 20.068 1.00 94.25 123 ARG A C 1
ATOM 984 O O . ARG A 1 123 ? -25.901 5.255 19.399 1.00 94.25 123 ARG A O 1
ATOM 991 N N . LEU A 1 124 ? -27.696 6.592 19.662 1.00 95.31 124 LEU A N 1
ATOM 992 C CA . LEU A 1 124 ? -27.533 7.306 18.395 1.00 95.31 124 LEU A CA 1
ATOM 993 C C . LEU A 1 124 ? -26.198 8.048 18.343 1.00 95.31 124 LEU A C 1
ATOM 995 O O . LEU A 1 124 ? -25.517 7.985 17.324 1.00 95.31 124 LEU A O 1
ATOM 999 N N . THR A 1 125 ? -25.779 8.671 19.444 1.00 94.25 125 THR A N 1
ATOM 1000 C CA . THR A 1 125 ? -24.462 9.306 19.552 1.00 94.25 125 THR A CA 1
ATOM 1001 C C . THR A 1 125 ? -23.342 8.281 19.398 1.00 94.25 125 THR A C 1
ATOM 1003 O O . THR A 1 125 ? -22.424 8.509 18.621 1.00 94.25 125 THR A O 1
ATOM 1006 N N . CYS A 1 126 ? -23.413 7.128 20.069 1.00 93.88 126 CYS A N 1
ATOM 1007 C CA . CYS A 1 126 ? -22.418 6.064 19.912 1.00 93.88 126 CYS A CA 1
ATOM 1008 C C . CYS A 1 126 ? -22.324 5.564 18.462 1.00 93.88 126 CYS A C 1
ATOM 1010 O O . CYS A 1 126 ? -21.223 5.460 17.926 1.00 93.88 126 CYS A O 1
ATOM 1012 N N . ILE A 1 127 ? -23.469 5.292 17.825 1.00 93.75 127 ILE A N 1
ATOM 1013 C CA . ILE A 1 127 ? -23.560 4.867 16.420 1.00 93.75 127 ILE A CA 1
ATOM 1014 C C . ILE A 1 127 ? -22.962 5.930 15.500 1.00 93.75 127 ILE A C 1
ATOM 1016 O O . ILE A 1 127 ? -22.093 5.624 14.689 1.00 93.75 127 ILE A O 1
ATOM 1020 N N . THR A 1 128 ? -23.383 7.183 15.653 1.00 93.25 128 THR A N 1
ATOM 1021 C CA . THR A 1 128 ? -22.926 8.288 14.806 1.00 93.25 128 THR A CA 1
ATOM 1022 C C . THR A 1 128 ? -21.419 8.482 14.945 1.00 93.25 128 THR A C 1
ATOM 1024 O O . THR A 1 128 ? -20.712 8.541 13.944 1.00 93.25 128 THR A O 1
ATOM 1027 N N . THR A 1 129 ? -20.896 8.498 16.170 1.00 92.94 129 THR A N 1
ATOM 1028 C CA . THR A 1 129 ? -19.471 8.736 16.416 1.00 92.94 129 THR A CA 1
ATOM 1029 C C . THR A 1 129 ? -18.578 7.612 15.892 1.00 92.94 129 THR A C 1
ATOM 1031 O O . THR A 1 129 ? -17.494 7.898 15.398 1.00 92.94 129 THR A O 1
ATOM 1034 N N . ILE A 1 130 ? -19.009 6.350 15.976 1.00 91.88 130 ILE A N 1
ATOM 1035 C CA . ILE A 1 130 ? -18.179 5.198 15.579 1.00 91.88 130 ILE A CA 1
ATOM 1036 C C . ILE A 1 130 ? -18.366 4.811 14.110 1.00 91.88 130 ILE A C 1
ATOM 1038 O O . ILE A 1 130 ? -17.417 4.331 13.501 1.00 91.88 130 ILE A O 1
ATOM 1042 N N . LEU A 1 131 ? -19.554 5.008 13.531 1.00 89.62 131 LEU A N 1
ATOM 1043 C CA . LEU A 1 131 ? -19.853 4.555 12.167 1.00 89.62 131 LEU A CA 1
ATOM 1044 C C . LEU A 1 131 ? -19.985 5.694 11.159 1.00 89.62 131 LEU A C 1
ATOM 1046 O O . LEU A 1 131 ? -19.653 5.498 9.999 1.00 89.62 131 LEU A O 1
ATOM 1050 N N . VAL A 1 132 ? -20.469 6.870 11.566 1.00 88.81 132 VAL A N 1
ATOM 1051 C CA . VAL A 1 132 ? -20.758 7.966 10.624 1.00 88.81 132 VAL A CA 1
ATOM 1052 C C . VAL A 1 132 ? -19.595 8.943 10.550 1.00 88.81 132 VAL A C 1
ATOM 1054 O O . VAL A 1 132 ? -19.058 9.156 9.470 1.00 88.81 132 VAL A O 1
ATOM 1057 N N . ILE A 1 133 ? -19.164 9.504 11.686 1.00 87.62 133 ILE A N 1
ATOM 1058 C CA . ILE A 1 133 ? -18.082 10.504 11.731 1.00 87.62 133 ILE A CA 1
ATOM 1059 C C . ILE A 1 133 ? -16.799 10.021 11.027 1.00 87.62 133 ILE A C 1
ATOM 1061 O O . ILE A 1 133 ? -16.239 10.806 10.263 1.00 87.62 133 ILE A O 1
ATOM 1065 N N . PRO A 1 134 ? -16.339 8.766 11.201 1.00 85.50 134 PRO A N 1
ATOM 1066 C CA . PRO A 1 134 ? -15.111 8.294 10.560 1.00 85.50 134 PRO A CA 1
ATOM 1067 C C . PRO A 1 134 ? -15.194 8.216 9.034 1.00 85.50 134 PRO A C 1
ATOM 1069 O O . PRO A 1 134 ? -14.163 8.194 8.371 1.00 85.50 134 PRO A O 1
ATOM 1072 N N . LEU A 1 135 ? -16.413 8.176 8.489 1.00 82.06 135 LEU A N 1
ATOM 1073 C CA . LEU A 1 135 ? -16.687 8.113 7.055 1.00 82.06 135 LEU A CA 1
ATOM 1074 C C . LEU A 1 135 ? -16.987 9.487 6.448 1.00 82.06 135 LEU A C 1
ATOM 1076 O O . LEU A 1 135 ? -17.126 9.601 5.230 1.00 82.06 135 LEU A O 1
ATOM 1080 N N . LEU A 1 136 ? -17.124 10.533 7.268 1.00 80.56 136 LEU A N 1
ATOM 1081 C CA . LEU A 1 136 ? -17.384 11.868 6.754 1.00 80.56 136 LEU A CA 1
ATOM 1082 C C . LEU A 1 136 ? -16.128 12.396 6.033 1.00 80.56 136 LEU A C 1
ATOM 1084 O O . LEU A 1 136 ? -15.031 12.344 6.595 1.00 80.56 136 LEU A O 1
ATOM 1088 N N . PRO A 1 137 ? -16.266 12.972 4.826 1.00 65.25 1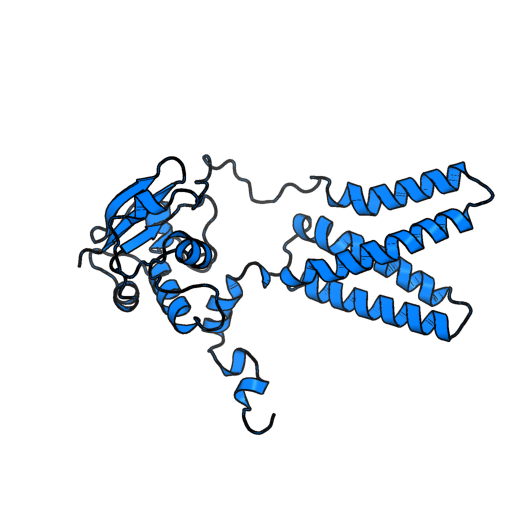37 PRO A N 1
ATOM 1089 C CA . PRO A 1 137 ? -15.155 13.545 4.068 1.00 65.25 137 PRO A CA 1
ATOM 1090 C C . PRO A 1 137 ? -14.768 14.926 4.630 1.00 65.25 137 PRO A C 1
ATOM 1092 O O . PRO A 1 137 ? -14.835 15.938 3.939 1.00 65.25 137 PRO A O 1
ATOM 1095 N N . ILE A 1 138 ? -14.434 14.998 5.923 1.00 64.31 138 ILE A N 1
ATOM 1096 C CA . ILE A 1 138 ? -14.166 16.263 6.635 1.00 64.31 138 ILE A CA 1
ATOM 1097 C C . ILE A 1 138 ? -12.740 16.756 6.362 1.00 64.31 138 ILE A C 1
ATOM 1099 O O . ILE A 1 138 ? -12.467 17.953 6.416 1.00 64.31 138 ILE A O 1
ATOM 1103 N N . PHE A 1 139 ? -11.829 15.842 6.029 1.00 56.56 139 PHE A N 1
ATOM 1104 C CA . PHE A 1 139 ? -10.458 16.175 5.672 1.00 56.56 139 PHE A CA 1
ATOM 1105 C C . PHE A 1 139 ? -10.299 16.030 4.159 1.00 56.56 139 PHE A C 1
ATOM 1107 O O . PHE A 1 139 ? -10.364 14.901 3.667 1.00 56.56 139 PHE A O 1
ATOM 1114 N N . PRO A 1 140 ? -10.099 17.125 3.400 1.00 53.00 140 PRO A N 1
ATOM 1115 C CA . PRO A 1 140 ? -9.697 16.984 2.012 1.00 53.00 140 PRO A CA 1
ATOM 1116 C C . PRO A 1 140 ? -8.397 16.181 2.000 1.00 53.00 140 PRO A C 1
ATOM 1118 O O . PRO A 1 140 ? -7.450 16.518 2.715 1.00 53.00 140 PRO A O 1
ATOM 1121 N N . ALA A 1 141 ? -8.357 15.097 1.224 1.00 49.56 141 ALA A N 1
ATOM 1122 C CA . ALA A 1 141 ? -7.114 14.393 0.965 1.00 49.56 141 ALA A CA 1
ATOM 1123 C C . ALA A 1 141 ? -6.138 15.417 0.369 1.00 49.56 141 ALA A C 1
ATOM 1125 O O . ALA A 1 141 ? -6.332 15.895 -0.751 1.00 49.56 141 ALA A O 1
ATOM 1126 N N . ALA A 1 142 ? -5.136 15.827 1.147 1.00 41.72 142 ALA A N 1
ATOM 1127 C CA . ALA A 1 142 ? -4.116 16.750 0.680 1.00 41.72 142 ALA A CA 1
ATOM 1128 C C . ALA A 1 142 ? -3.354 16.051 -0.455 1.00 41.72 142 ALA A C 1
ATOM 1130 O O . ALA A 1 142 ? -2.520 15.186 -0.202 1.00 41.72 142 ALA A O 1
ATOM 1131 N N . GLY A 1 143 ? -3.702 16.366 -1.705 1.00 43.56 143 GLY A N 1
ATOM 1132 C CA . GLY A 1 143 ? -3.061 15.772 -2.877 1.00 43.56 143 GLY A CA 1
ATOM 1133 C C . GLY A 1 143 ? -3.919 15.613 -4.130 1.00 43.56 143 GLY A C 1
ATOM 1134 O O . GLY A 1 143 ? -3.350 15.357 -5.186 1.00 43.56 143 GLY A O 1
ATOM 1135 N N . GLN A 1 144 ? -5.242 15.804 -4.090 1.00 40.03 144 GLN A N 1
ATOM 1136 C CA . GLN A 1 144 ? -6.024 15.850 -5.333 1.00 40.03 144 GLN A CA 1
ATOM 1137 C C . GLN A 1 144 ? -5.917 17.238 -5.973 1.00 40.03 144 GLN A C 1
ATOM 1139 O O . GLN A 1 144 ? -6.858 18.026 -5.990 1.00 40.03 144 GLN A O 1
ATOM 1144 N N . ALA A 1 145 ? -4.732 17.536 -6.513 1.00 40.59 145 ALA A N 1
ATOM 1145 C CA . ALA A 1 145 ? -4.663 18.431 -7.654 1.00 40.59 145 ALA A CA 1
ATOM 1146 C C . ALA A 1 145 ? -5.616 17.866 -8.715 1.00 40.59 145 ALA A C 1
ATOM 1148 O O . ALA A 1 145 ? -5.624 16.658 -8.961 1.00 40.59 145 ALA A O 1
ATOM 1149 N N . THR A 1 146 ? -6.436 18.727 -9.306 1.00 39.03 146 THR A N 1
ATOM 1150 C CA . THR A 1 146 ? -7.258 18.438 -10.481 1.00 39.03 146 THR A CA 1
ATOM 1151 C C . THR A 1 146 ? -6.347 18.050 -11.645 1.00 39.03 146 THR A C 1
ATOM 1153 O O . THR A 1 146 ? -6.017 18.854 -12.511 1.00 39.03 146 THR A O 1
ATOM 1156 N N . ALA A 1 147 ? -5.874 16.809 -11.629 1.00 43.44 147 ALA A N 1
ATOM 1157 C CA . ALA A 1 147 ? -5.151 16.205 -12.723 1.00 43.44 147 ALA A CA 1
ATOM 1158 C C . ALA A 1 147 ? -6.163 15.717 -13.763 1.00 43.44 147 ALA A C 1
ATOM 1160 O O . ALA A 1 147 ? -7.286 15.330 -13.431 1.00 43.44 147 ALA A O 1
ATOM 1161 N N . LEU A 1 148 ? -5.740 15.753 -15.027 1.00 47.62 148 LEU A N 1
ATOM 1162 C CA . LEU A 1 148 ? -6.366 15.069 -16.162 1.00 47.62 148 LEU A CA 1
ATOM 1163 C C . LEU A 1 148 ? -6.920 13.690 -15.745 1.00 47.62 148 LEU A C 1
ATOM 1165 O O . LEU A 1 148 ? -6.337 13.077 -14.847 1.00 47.62 148 LEU A O 1
ATOM 1169 N N . PRO A 1 149 ? -7.997 13.180 -16.379 1.00 53.47 149 PRO A N 1
ATOM 1170 C CA . PRO A 1 149 ? -8.553 11.874 -16.032 1.00 53.47 149 PRO A CA 1
ATOM 1171 C C . PRO A 1 149 ? -7.429 10.836 -15.985 1.00 53.47 149 PRO A C 1
ATOM 1173 O O . PRO A 1 149 ? -6.747 10.599 -16.984 1.00 53.47 149 PRO A O 1
ATOM 1176 N N . ALA A 1 150 ? -7.187 10.298 -14.788 1.00 64.75 150 ALA A N 1
ATOM 1177 C CA . ALA A 1 150 ? -6.136 9.324 -14.555 1.00 64.75 150 ALA A CA 1
ATOM 1178 C C . ALA A 1 150 ? -6.398 8.101 -15.439 1.00 64.75 150 ALA A C 1
ATOM 1180 O O . ALA A 1 150 ? -7.543 7.657 -15.554 1.00 64.75 150 ALA A O 1
ATOM 1181 N N . SER A 1 151 ? -5.353 7.551 -16.057 1.00 76.50 151 SER A N 1
ATOM 1182 C CA . SER A 1 151 ? -5.451 6.240 -16.696 1.00 76.50 151 SER A CA 1
ATOM 1183 C C . SER A 1 151 ? -5.955 5.228 -15.672 1.00 76.50 151 SER A C 1
ATOM 1185 O O . SER A 1 151 ? -5.427 5.158 -14.563 1.00 76.50 151 SER A O 1
ATOM 1187 N N . SER A 1 152 ? -6.997 4.471 -16.026 1.00 83.81 152 SER A N 1
ATOM 1188 C CA . SER A 1 152 ? -7.600 3.508 -15.100 1.00 83.81 152 SER A CA 1
ATOM 1189 C C . SER A 1 152 ? -6.658 2.351 -14.779 1.00 83.81 152 SER A C 1
ATOM 1191 O O . SER A 1 152 ? -6.829 1.703 -13.751 1.00 83.81 152 SER A O 1
ATOM 1193 N N . CYS A 1 153 ? -5.689 2.085 -15.665 1.00 89.19 153 CYS A N 1
ATOM 1194 C CA . CYS A 1 153 ? -4.770 0.954 -15.597 1.00 89.19 153 CYS A CA 1
ATOM 1195 C C . CYS A 1 153 ? -5.483 -0.393 -15.398 1.00 89.19 153 CYS A C 1
ATOM 1197 O O . CYS A 1 153 ? -4.888 -1.343 -14.894 1.00 89.19 153 CYS A O 1
ATOM 1199 N N . ASP A 1 154 ? -6.744 -0.493 -15.832 1.00 90.50 154 ASP A N 1
ATOM 1200 C CA . ASP A 1 154 ? -7.542 -1.711 -15.722 1.00 90.50 154 ASP A CA 1
ATOM 1201 C C . ASP A 1 154 ? -6.933 -2.828 -16.585 1.00 90.50 154 ASP A C 1
ATOM 1203 O O . ASP A 1 154 ? -6.562 -2.613 -17.741 1.00 90.50 154 ASP A O 1
ATOM 1207 N N . LEU A 1 155 ? -6.813 -4.025 -16.013 1.00 92.12 155 LEU A N 1
ATOM 1208 C CA . LEU A 1 155 ? -6.225 -5.203 -16.646 1.00 92.12 155 LEU A CA 1
ATOM 1209 C C . LEU A 1 155 ? -7.272 -6.163 -17.233 1.00 92.12 155 LEU A C 1
ATOM 1211 O O . LEU A 1 155 ? -6.902 -7.184 -17.813 1.00 92.12 155 LEU A O 1
ATOM 1215 N N . ARG A 1 156 ? -8.576 -5.867 -17.121 1.00 89.06 156 ARG A N 1
ATOM 1216 C CA . ARG A 1 156 ? -9.661 -6.760 -17.581 1.00 89.06 156 ARG A CA 1
ATOM 1217 C C . ARG A 1 156 ? -9.540 -7.218 -19.037 1.00 89.06 156 ARG A C 1
ATOM 1219 O O . ARG A 1 156 ? -9.901 -8.357 -19.319 1.00 89.06 156 ARG A O 1
ATOM 1226 N N . HIS A 1 157 ? -9.038 -6.361 -19.925 1.00 87.81 157 HIS A N 1
ATOM 1227 C CA . HIS A 1 157 ? -8.922 -6.610 -21.373 1.00 87.81 157 HIS A CA 1
ATOM 1228 C C . HIS A 1 157 ? -7.472 -6.507 -21.879 1.00 87.81 157 HIS A C 1
ATOM 1230 O O . HIS A 1 157 ? -7.211 -6.134 -23.024 1.00 87.81 157 HIS A O 1
ATOM 1236 N N . ILE A 1 158 ? -6.510 -6.796 -20.996 1.00 92.19 158 ILE A N 1
ATOM 1237 C CA . ILE A 1 158 ? -5.078 -6.644 -21.281 1.00 92.19 158 ILE A CA 1
ATOM 1238 C C . ILE A 1 158 ? -4.544 -7.690 -22.275 1.00 92.19 158 ILE A C 1
ATOM 1240 O O . ILE A 1 158 ? -3.506 -7.491 -22.899 1.00 92.19 158 ILE A O 1
ATOM 1244 N N . ASP A 1 159 ? -5.260 -8.795 -22.457 1.00 88.81 159 ASP A N 1
ATOM 1245 C CA . ASP A 1 159 ? -4.931 -9.908 -23.350 1.00 88.81 159 ASP A CA 1
ATOM 1246 C C . ASP A 1 159 ? -4.670 -9.458 -24.794 1.00 88.81 159 ASP A C 1
ATOM 1248 O O . ASP A 1 159 ? -3.665 -9.841 -25.396 1.00 88.81 159 ASP A O 1
ATOM 1252 N N . THR A 1 160 ? -5.518 -8.576 -25.326 1.00 88.19 160 THR A N 1
ATOM 1253 C CA . THR A 1 160 ? -5.369 -8.052 -26.693 1.00 88.19 160 THR A CA 1
ATOM 1254 C C . THR A 1 160 ? -4.105 -7.206 -26.860 1.00 88.19 160 THR A C 1
ATOM 1256 O O . THR A 1 160 ? -3.413 -7.311 -27.875 1.00 88.19 160 THR A O 1
ATOM 1259 N N . LEU A 1 161 ? -3.759 -6.408 -25.844 1.00 91.94 161 LEU A N 1
ATOM 1260 C CA . LEU A 1 161 ? -2.553 -5.584 -25.830 1.00 91.94 161 LEU A CA 1
ATOM 1261 C C . LEU A 1 161 ? -1.286 -6.452 -25.801 1.00 91.94 161 LEU A C 1
ATOM 1263 O O . LEU A 1 161 ? -0.303 -6.110 -26.461 1.00 91.94 161 LEU A O 1
ATOM 1267 N N . LEU A 1 162 ? -1.318 -7.558 -25.047 1.00 92.88 162 LEU A N 1
ATOM 1268 C CA . LEU A 1 162 ? -0.177 -8.444 -24.785 1.00 92.88 162 LEU A CA 1
ATOM 1269 C C . LEU A 1 162 ? -0.023 -9.583 -25.799 1.00 92.88 162 LEU A C 1
ATOM 1271 O O . LEU A 1 162 ? 1.008 -10.256 -25.783 1.00 92.88 162 LEU A O 1
ATOM 1275 N N . ALA A 1 163 ? -0.983 -9.779 -26.706 1.00 87.25 163 ALA A N 1
ATOM 1276 C CA . ALA A 1 163 ? -0.919 -10.796 -27.759 1.00 87.25 163 ALA A CA 1
ATOM 1277 C C . ALA A 1 163 ? 0.439 -10.873 -28.509 1.00 87.25 163 ALA A C 1
ATOM 1279 O O . ALA A 1 163 ? 0.882 -11.986 -28.799 1.00 87.25 163 ALA A O 1
ATOM 1280 N N . PRO A 1 164 ? 1.167 -9.761 -28.774 1.00 86.69 164 PRO A N 1
ATOM 1281 C CA . PRO A 1 164 ? 2.476 -9.806 -29.442 1.00 86.69 164 PRO A CA 1
ATOM 1282 C C . PRO A 1 164 ? 3.645 -10.362 -28.602 1.00 86.69 164 PRO A C 1
ATOM 1284 O O . PRO A 1 164 ? 4.732 -10.577 -29.141 1.00 86.69 164 PRO A O 1
ATOM 1287 N N . ILE A 1 165 ? 3.480 -10.543 -27.287 1.00 88.38 165 ILE A N 1
ATOM 1288 C CA . ILE A 1 165 ? 4.586 -10.860 -26.363 1.00 88.38 165 ILE A CA 1
ATOM 1289 C C . ILE A 1 165 ? 5.001 -12.333 -26.446 1.00 88.38 165 ILE A C 1
ATOM 1291 O O . ILE A 1 165 ? 6.187 -12.646 -26.310 1.00 88.38 165 ILE A O 1
ATOM 1295 N N . GLY A 1 166 ? 4.049 -13.243 -26.678 1.00 84.44 166 GLY A N 1
ATOM 1296 C CA . GLY A 1 166 ? 4.299 -14.683 -26.610 1.00 84.44 166 GLY A CA 1
ATOM 1297 C C . GLY A 1 166 ? 4.886 -15.081 -25.250 1.00 84.44 166 GLY A C 1
ATOM 1298 O O . GLY A 1 166 ? 4.346 -14.729 -24.206 1.00 84.44 166 GLY A O 1
ATOM 1299 N N . THR A 1 167 ? 6.020 -15.785 -25.253 1.00 86.25 167 THR A N 1
ATOM 1300 C CA . THR A 1 167 ? 6.718 -16.234 -24.033 1.00 86.25 167 THR A CA 1
ATOM 1301 C C . THR A 1 167 ? 7.789 -15.256 -23.535 1.00 86.25 167 THR A C 1
ATOM 1303 O O . THR A 1 167 ? 8.595 -15.615 -22.676 1.00 86.25 167 THR A O 1
ATOM 1306 N N . ALA A 1 168 ? 7.873 -14.050 -24.102 1.00 92.62 168 ALA A N 1
ATOM 1307 C CA . ALA A 1 168 ? 8.927 -13.106 -23.760 1.00 92.62 168 ALA A CA 1
ATOM 1308 C C . ALA A 1 168 ? 8.762 -12.515 -22.349 1.00 92.62 168 ALA A C 1
ATOM 1310 O O . ALA A 1 168 ? 7.655 -12.307 -21.851 1.00 92.62 168 ALA A O 1
ATOM 1311 N N . THR A 1 169 ? 9.892 -12.189 -21.721 1.00 94.62 169 THR A N 1
ATOM 1312 C CA . THR A 1 169 ? 9.916 -11.515 -20.420 1.00 94.62 169 THR A CA 1
ATOM 1313 C C . THR A 1 169 ? 9.523 -10.047 -20.574 1.00 94.62 169 THR A C 1
ATOM 1315 O O . THR A 1 169 ? 10.054 -9.338 -21.435 1.00 94.62 169 THR A O 1
ATOM 1318 N N . THR A 1 170 ? 8.640 -9.573 -19.700 1.00 96.38 170 THR A N 1
ATOM 1319 C CA . THR A 1 170 ? 8.113 -8.205 -19.717 1.00 96.38 170 THR A CA 1
ATOM 1320 C C . THR A 1 170 ? 8.470 -7.460 -18.434 1.00 96.38 170 THR A C 1
ATOM 1322 O O . THR A 1 170 ? 8.229 -7.940 -17.323 1.00 96.38 170 THR A O 1
ATOM 1325 N N . LEU A 1 171 ? 9.046 -6.266 -18.571 1.00 97.38 171 LEU A N 1
ATOM 1326 C CA . LEU A 1 171 ? 9.183 -5.315 -17.474 1.00 97.38 171 LEU A CA 1
ATOM 1327 C C . LEU A 1 171 ? 7.826 -4.632 -17.273 1.00 97.38 171 LEU A C 1
ATOM 1329 O O . LEU A 1 171 ? 7.405 -3.843 -18.113 1.00 97.38 171 LEU A O 1
ATOM 1333 N N . ALA A 1 172 ? 7.141 -4.959 -16.181 1.00 95.62 172 ALA A N 1
ATOM 1334 C CA . ALA A 1 172 ? 5.828 -4.421 -15.829 1.00 95.62 172 ALA A CA 1
ATOM 1335 C C . ALA A 1 172 ? 5.874 -3.755 -14.438 1.00 95.62 172 ALA A C 1
ATOM 1337 O O . ALA A 1 172 ? 6.855 -3.950 -13.709 1.00 95.62 172 ALA A O 1
ATOM 1338 N N . PRO A 1 173 ? 4.851 -2.978 -14.041 1.00 93.19 173 PRO A N 1
ATOM 1339 C CA . PRO A 1 173 ? 4.693 -2.553 -12.656 1.00 93.19 173 PRO A CA 1
ATOM 1340 C C . PRO A 1 173 ? 4.531 -3.785 -11.738 1.00 93.19 173 PRO A C 1
ATOM 1342 O O . PRO A 1 173 ? 3.723 -4.665 -12.042 1.00 93.19 173 PRO A O 1
ATOM 1345 N N . PRO A 1 174 ? 5.300 -3.907 -10.642 1.00 91.06 174 PRO A N 1
ATOM 1346 C CA . PRO A 1 174 ? 5.326 -5.101 -9.794 1.00 91.06 174 PRO A CA 1
ATOM 1347 C C . PRO A 1 174 ? 4.005 -5.376 -9.061 1.00 91.06 174 PRO A C 1
ATOM 1349 O O . PRO A 1 174 ? 3.778 -6.514 -8.650 1.00 91.06 174 PRO A O 1
ATOM 1352 N N . ASP A 1 175 ? 3.150 -4.364 -8.910 1.00 88.62 175 ASP A N 1
ATOM 1353 C CA . ASP A 1 175 ? 1.781 -4.442 -8.392 1.00 88.62 175 ASP A CA 1
ATOM 1354 C C . ASP A 1 175 ? 0.787 -5.032 -9.407 1.00 88.62 175 ASP A C 1
ATOM 1356 O O . ASP A 1 175 ? -0.145 -5.725 -9.011 1.00 88.62 175 ASP A O 1
ATOM 1360 N N . ALA A 1 176 ? 1.028 -4.859 -10.712 1.00 90.56 176 ALA A N 1
ATOM 1361 C CA . ALA A 1 176 ? 0.216 -5.459 -11.775 1.00 90.56 176 ALA A CA 1
ATOM 1362 C C . ALA A 1 176 ? 0.553 -6.943 -12.020 1.00 90.56 176 ALA A C 1
ATOM 1364 O O . ALA A 1 176 ? -0.259 -7.693 -12.564 1.00 90.56 176 ALA A O 1
ATOM 1365 N N . THR A 1 177 ? 1.752 -7.387 -11.627 1.00 91.12 177 THR A N 1
ATOM 1366 C CA . THR A 1 177 ? 2.268 -8.729 -11.935 1.00 91.12 177 THR A CA 1
ATOM 1367 C C . THR A 1 177 ? 1.351 -9.888 -11.508 1.00 91.12 177 THR A C 1
ATOM 1369 O O . THR A 1 177 ? 1.152 -10.783 -12.331 1.00 91.12 177 THR A O 1
ATOM 1372 N N . PRO A 1 178 ? 0.779 -9.937 -10.285 1.00 88.50 178 PRO A N 1
ATOM 1373 C CA . PRO A 1 178 ? -0.115 -11.030 -9.892 1.00 88.50 178 PRO A CA 1
ATOM 1374 C C . PRO A 1 178 ? -1.315 -11.202 -10.827 1.00 88.50 178 PRO A C 1
ATOM 1376 O O . PRO A 1 178 ? -1.622 -12.315 -11.254 1.00 88.50 178 PRO A O 1
ATOM 1379 N N . GLU A 1 179 ? -1.968 -10.096 -11.184 1.00 89.69 179 GLU A N 1
ATOM 1380 C CA . GLU A 1 179 ? -3.124 -10.115 -12.077 1.00 89.69 179 GLU A CA 1
ATOM 1381 C C . GLU A 1 179 ? -2.714 -10.437 -13.520 1.00 89.69 179 GLU A C 1
ATOM 1383 O O . GLU A 1 179 ? -3.383 -11.231 -14.182 1.00 89.69 179 GLU A O 1
ATOM 1388 N N . LEU A 1 180 ? -1.578 -9.910 -13.991 1.00 91.94 180 LEU A N 1
ATOM 1389 C CA . LEU A 1 180 ? -1.013 -10.246 -15.303 1.00 91.94 180 LEU A CA 1
ATOM 1390 C C . LEU A 1 180 ? -0.719 -11.744 -15.432 1.00 91.94 180 LEU A C 1
ATOM 1392 O O . LEU A 1 180 ? -1.107 -12.362 -16.428 1.00 91.94 180 LEU A O 1
ATOM 1396 N N . LEU A 1 181 ? -0.082 -12.335 -14.418 1.00 88.81 181 LEU A N 1
ATOM 1397 C CA . LEU A 1 181 ? 0.204 -13.765 -14.370 1.00 88.81 181 LEU A CA 1
ATOM 1398 C C . LEU A 1 181 ? -1.097 -14.571 -14.395 1.00 88.81 181 LEU A C 1
ATOM 1400 O O . LEU A 1 181 ? -1.233 -15.468 -15.220 1.00 88.81 181 LEU A O 1
ATOM 1404 N N . PHE A 1 182 ? -2.069 -14.220 -13.548 1.00 88.69 182 PHE A N 1
ATOM 1405 C CA . PHE A 1 182 ? -3.349 -14.924 -13.475 1.00 88.69 182 PHE A CA 1
ATOM 1406 C C . PHE A 1 182 ? -4.123 -14.872 -14.801 1.00 88.69 182 PHE A C 1
ATOM 1408 O O . PHE A 1 182 ? -4.624 -15.897 -15.260 1.00 88.69 182 PHE A O 1
ATOM 1415 N N . ARG A 1 183 ? -4.194 -13.697 -15.439 1.00 89.38 183 ARG A N 1
ATOM 1416 C CA . ARG A 1 183 ? -5.010 -13.482 -16.645 1.00 89.38 183 ARG A CA 1
ATOM 1417 C C . ARG A 1 183 ? -4.359 -13.954 -17.935 1.00 89.38 183 ARG A C 1
ATOM 1419 O O . ARG A 1 183 ? -5.060 -14.435 -18.816 1.00 89.38 183 ARG A O 1
ATOM 1426 N N . THR A 1 184 ? -3.051 -13.760 -18.077 1.00 90.00 184 THR A N 1
ATOM 1427 C CA . THR A 1 184 ? -2.378 -13.881 -19.384 1.00 90.00 184 THR A CA 1
ATOM 1428 C C . THR A 1 184 ? -1.194 -14.832 -19.387 1.00 90.00 184 THR A C 1
ATOM 1430 O O . THR A 1 184 ? -0.685 -15.146 -20.457 1.00 90.00 184 THR A O 1
ATOM 1433 N N . GLN A 1 185 ? -0.762 -15.315 -18.215 1.00 88.19 185 GLN A N 1
ATOM 1434 C CA . GLN A 1 185 ? 0.377 -16.230 -18.070 1.00 88.19 185 GLN A CA 1
ATOM 1435 C C . GLN A 1 185 ? 1.702 -15.672 -18.630 1.00 88.19 185 GLN A C 1
ATOM 1437 O O . GLN A 1 185 ? 2.630 -16.433 -18.902 1.00 88.19 185 GLN A O 1
ATOM 1442 N N . ILE A 1 186 ? 1.820 -14.348 -18.802 1.00 91.06 186 ILE A N 1
ATOM 1443 C CA . ILE A 1 186 ? 3.071 -13.738 -19.261 1.00 91.06 186 ILE A CA 1
ATOM 1444 C C . ILE A 1 186 ? 4.155 -13.819 -18.183 1.00 91.06 186 ILE A C 1
ATOM 1446 O O . ILE A 1 186 ? 3.891 -13.731 -16.982 1.00 91.06 186 ILE A O 1
ATOM 1450 N N . THR A 1 187 ? 5.407 -13.908 -18.626 1.00 92.62 187 THR A N 1
ATOM 1451 C CA . THR A 1 187 ? 6.563 -13.853 -17.729 1.00 92.62 187 THR A CA 1
ATOM 1452 C C . THR A 1 187 ? 6.926 -12.399 -17.443 1.00 92.62 187 THR A C 1
ATOM 1454 O O . THR A 1 187 ? 7.279 -11.646 -18.349 1.00 92.62 187 THR A O 1
ATOM 1457 N N . THR A 1 188 ? 6.907 -11.998 -16.175 1.00 94.88 188 THR A N 1
ATOM 1458 C CA . THR A 1 188 ? 7.354 -10.665 -15.735 1.00 94.88 188 THR A CA 1
ATOM 1459 C C . THR A 1 188 ? 8.700 -10.724 -15.012 1.00 94.88 188 THR A C 1
ATOM 1461 O O . THR A 1 188 ? 9.026 -11.734 -14.393 1.00 94.88 188 THR A O 1
ATOM 1464 N N . VAL A 1 189 ? 9.451 -9.620 -15.003 1.00 94.88 189 VAL A N 1
ATOM 1465 C CA . VAL A 1 189 ? 10.779 -9.541 -14.351 1.00 94.88 189 VAL A CA 1
ATOM 1466 C C . VAL A 1 189 ? 10.725 -9.758 -12.830 1.00 94.88 189 VAL A C 1
ATOM 1468 O O . VAL A 1 189 ? 11.627 -10.378 -12.259 1.00 94.88 189 VAL A O 1
ATOM 1471 N N . GLY A 1 190 ? 9.696 -9.232 -12.167 1.00 91.19 190 GLY A N 1
ATOM 1472 C CA . GLY A 1 190 ? 9.558 -9.276 -10.716 1.00 91.19 190 GLY A CA 1
ATOM 1473 C C . GLY A 1 190 ? 8.151 -8.912 -10.247 1.00 91.19 190 GLY A C 1
ATOM 1474 O O . GLY A 1 190 ? 7.329 -8.409 -11.011 1.00 91.19 190 GLY A O 1
ATOM 1475 N N . SER A 1 191 ? 7.888 -9.184 -8.975 1.00 88.69 191 SER A N 1
ATOM 1476 C CA . SER A 1 191 ? 6.607 -8.967 -8.299 1.00 88.69 191 SER A CA 1
ATOM 1477 C C . SER A 1 191 ? 6.840 -8.624 -6.832 1.00 88.69 191 SER A C 1
ATOM 1479 O O . SER A 1 191 ? 7.940 -8.810 -6.308 1.00 88.69 191 SER A O 1
ATOM 1481 N N . LEU A 1 192 ? 5.789 -8.177 -6.149 1.00 84.81 192 LEU A N 1
ATOM 1482 C CA . LEU A 1 192 ? 5.791 -7.938 -4.703 1.00 84.81 192 LEU A CA 1
ATOM 1483 C C . LEU A 1 192 ? 5.656 -9.233 -3.868 1.00 84.81 192 LEU A C 1
ATOM 1485 O O . LEU A 1 192 ? 5.124 -9.206 -2.763 1.00 84.81 192 LEU A O 1
ATOM 1489 N N . TYR A 1 193 ? 6.146 -10.379 -4.358 1.00 79.38 193 TYR A N 1
ATOM 1490 C CA . TYR A 1 193 ? 6.174 -11.627 -3.584 1.00 79.38 193 TYR A CA 1
ATOM 1491 C C . TYR A 1 193 ? 7.499 -11.807 -2.842 1.00 79.38 193 TYR A C 1
ATOM 1493 O O . TYR A 1 193 ? 8.576 -11.617 -3.406 1.00 79.38 193 TYR A O 1
ATOM 1501 N N . GLN A 1 194 ? 7.428 -12.262 -1.587 1.00 70.88 194 GLN A N 1
ATOM 1502 C CA . GLN A 1 194 ? 8.591 -12.439 -0.703 1.00 70.88 194 GLN A CA 1
ATOM 1503 C C . GLN A 1 194 ? 9.649 -13.409 -1.262 1.00 70.88 194 GLN A C 1
ATOM 1505 O O . GLN A 1 194 ? 10.836 -13.251 -0.998 1.00 70.88 194 GLN A O 1
ATOM 1510 N N . HIS A 1 195 ? 9.249 -14.381 -2.087 1.00 75.31 195 HIS A N 1
ATOM 1511 C CA . HIS A 1 195 ? 10.177 -15.306 -2.752 1.00 75.31 195 HIS A CA 1
ATOM 1512 C C . HIS A 1 195 ? 10.838 -14.719 -4.016 1.00 75.31 195 HIS A C 1
ATOM 1514 O O . HIS A 1 195 ? 11.766 -15.310 -4.561 1.00 75.31 195 HIS A O 1
ATOM 1520 N N . GLY A 1 196 ? 10.377 -13.556 -4.487 1.00 80.69 196 GLY A N 1
ATOM 1521 C CA . GLY A 1 196 ? 10.798 -12.912 -5.732 1.00 80.69 196 GLY A CA 1
ATOM 1522 C C . GLY A 1 196 ? 11.737 -11.716 -5.562 1.00 80.69 196 GLY A C 1
ATOM 1523 O O . GLY A 1 196 ? 11.988 -11.026 -6.552 1.00 80.69 196 GLY A O 1
ATOM 1524 N N . VAL A 1 197 ? 12.269 -11.459 -4.356 1.00 87.19 197 VAL A N 1
ATOM 1525 C CA . VAL A 1 197 ? 13.070 -10.254 -4.035 1.00 87.19 197 VAL A CA 1
ATOM 1526 C C . VAL A 1 197 ? 14.177 -9.974 -5.063 1.00 87.19 197 VAL A C 1
ATOM 1528 O O . VAL A 1 197 ? 14.230 -8.851 -5.563 1.00 87.19 197 VAL A O 1
ATOM 1531 N N . PRO A 1 198 ? 15.012 -10.944 -5.496 1.00 89.62 198 PRO A N 1
ATOM 1532 C CA . PRO A 1 198 ? 16.040 -10.658 -6.500 1.00 89.62 198 PRO A CA 1
ATOM 1533 C C . PRO A 1 198 ? 15.474 -10.189 -7.850 1.00 89.62 198 PRO A C 1
ATOM 1535 O O . PRO A 1 198 ? 16.083 -9.361 -8.525 1.00 89.62 198 PRO A O 1
ATOM 1538 N N . GLY A 1 199 ? 14.317 -10.718 -8.265 1.00 91.94 199 GLY A N 1
ATOM 1539 C CA . GLY A 1 199 ? 13.618 -10.283 -9.477 1.00 91.94 199 GLY A CA 1
ATOM 1540 C C . GLY A 1 199 ? 13.051 -8.876 -9.331 1.00 91.94 199 GLY A C 1
ATOM 1541 O O . GLY A 1 199 ? 13.254 -8.036 -10.208 1.00 91.94 199 GLY A O 1
ATOM 1542 N N . PHE A 1 200 ? 12.434 -8.588 -8.183 1.00 93.88 200 PHE A N 1
ATOM 1543 C CA . PHE A 1 200 ? 11.976 -7.245 -7.848 1.00 93.88 200 PHE A CA 1
ATOM 1544 C C . PHE A 1 200 ? 13.121 -6.228 -7.860 1.00 93.88 200 PHE A C 1
ATOM 1546 O O . PHE A 1 200 ? 12.972 -5.170 -8.458 1.00 93.88 200 PHE A O 1
ATOM 1553 N N . LEU A 1 201 ? 14.272 -6.524 -7.247 1.00 93.94 201 LEU A N 1
ATOM 1554 C CA . LEU A 1 201 ? 15.386 -5.569 -7.188 1.00 93.94 201 LEU A CA 1
ATOM 1555 C C . LEU A 1 201 ? 15.932 -5.251 -8.588 1.00 93.94 201 LEU A C 1
ATOM 1557 O O . LEU A 1 201 ? 16.219 -4.092 -8.883 1.00 93.94 201 LEU A O 1
ATOM 1561 N N . ARG A 1 202 ? 16.001 -6.243 -9.490 1.00 95.75 202 ARG A N 1
ATOM 1562 C CA . ARG A 1 202 ? 16.350 -6.003 -10.904 1.00 95.75 202 ARG A CA 1
ATOM 1563 C C . ARG A 1 202 ? 15.325 -5.113 -11.603 1.00 95.75 202 ARG A C 1
ATOM 1565 O O . ARG A 1 202 ? 15.712 -4.165 -12.281 1.00 95.75 202 ARG A O 1
ATOM 1572 N N . LEU A 1 203 ? 14.038 -5.399 -11.417 1.00 96.19 203 LEU A N 1
ATOM 1573 C CA . LEU A 1 203 ? 12.940 -4.582 -11.934 1.00 96.19 203 LEU A CA 1
ATOM 1574 C C . LEU A 1 203 ? 13.010 -3.144 -11.397 1.00 96.19 203 LEU A C 1
ATOM 1576 O O . LEU A 1 203 ? 12.887 -2.194 -12.164 1.00 96.19 203 LEU A O 1
ATOM 1580 N N . SER A 1 204 ? 13.259 -2.982 -10.098 1.00 95.31 204 SER A N 1
ATOM 1581 C CA . SER A 1 204 ? 13.340 -1.686 -9.423 1.00 95.31 204 SER A CA 1
ATOM 1582 C C . SER A 1 204 ? 14.499 -0.868 -9.987 1.00 95.31 204 SER A C 1
ATOM 1584 O O . SER A 1 204 ? 14.308 0.269 -10.412 1.00 95.31 204 SER A O 1
ATOM 1586 N N . ASN A 1 205 ? 15.681 -1.476 -10.123 1.00 96.38 205 ASN A N 1
ATOM 1587 C CA . ASN A 1 205 ? 16.839 -0.831 -10.739 1.00 96.38 205 ASN A CA 1
ATOM 1588 C C . ASN A 1 205 ? 16.575 -0.407 -12.194 1.00 96.38 205 ASN A C 1
ATOM 1590 O O . ASN A 1 205 ? 17.039 0.655 -12.609 1.00 96.38 205 ASN A O 1
ATOM 1594 N N . ALA A 1 206 ? 15.823 -1.200 -12.964 1.00 97.75 206 ALA A N 1
ATOM 1595 C CA . ALA A 1 206 ? 15.451 -0.850 -14.333 1.00 97.75 206 ALA A CA 1
ATOM 1596 C C . ALA A 1 206 ? 14.505 0.359 -14.387 1.00 97.75 206 ALA A C 1
ATOM 1598 O O . ALA A 1 206 ? 14.762 1.291 -15.144 1.00 97.75 206 ALA A O 1
ATOM 1599 N N . TRP A 1 207 ? 13.461 0.399 -13.553 1.00 97.25 207 TRP A N 1
ATOM 1600 C CA . TRP A 1 207 ? 12.538 1.542 -13.491 1.00 97.25 207 TRP A CA 1
ATOM 1601 C C . TRP A 1 207 ? 13.205 2.838 -13.022 1.00 97.25 207 TRP A C 1
ATOM 1603 O O . TRP A 1 207 ? 12.841 3.919 -13.479 1.00 97.25 207 TRP A O 1
ATOM 1613 N N . ARG A 1 208 ? 14.199 2.720 -12.137 1.00 96.38 208 ARG A N 1
ATOM 1614 C CA . ARG A 1 208 ? 14.937 3.834 -11.524 1.00 96.38 208 ARG A CA 1
ATOM 1615 C C . ARG A 1 208 ? 16.091 4.366 -12.377 1.00 96.38 208 ARG A C 1
ATOM 1617 O O . ARG A 1 208 ? 16.731 5.338 -11.986 1.00 96.38 208 ARG A O 1
ATOM 1624 N N . THR A 1 209 ? 16.403 3.733 -13.507 1.00 96.56 209 THR A N 1
ATOM 1625 C CA . THR A 1 209 ? 17.519 4.157 -14.362 1.00 96.56 209 THR A CA 1
ATOM 1626 C C . THR A 1 209 ? 17.198 5.462 -15.089 1.00 96.56 209 THR A C 1
ATOM 1628 O O . THR A 1 209 ? 16.042 5.706 -15.426 1.00 96.56 209 THR A O 1
ATOM 1631 N N . VAL A 1 210 ? 18.212 6.279 -15.379 1.00 96.75 210 VAL A N 1
ATOM 1632 C CA . VAL A 1 210 ? 18.062 7.424 -16.288 1.00 96.75 210 VAL A CA 1
ATOM 1633 C C . VAL A 1 210 ? 18.166 6.898 -17.723 1.00 96.75 210 VAL A C 1
ATOM 1635 O O . VAL A 1 210 ? 19.196 6.312 -18.070 1.00 96.75 210 VAL A O 1
ATOM 1638 N N . PRO A 1 211 ? 17.129 7.047 -18.565 1.00 94.38 211 PRO A N 1
ATOM 1639 C CA . PRO A 1 211 ? 17.181 6.546 -19.929 1.00 94.38 211 PRO A CA 1
ATOM 1640 C C . PRO A 1 211 ? 18.094 7.420 -20.799 1.00 94.38 211 PRO A C 1
ATOM 1642 O O . PRO A 1 211 ? 18.122 8.642 -20.669 1.00 94.38 211 PRO A O 1
ATOM 1645 N N . GLY A 1 212 ? 18.829 6.783 -21.711 1.00 93.75 212 GLY A N 1
ATOM 1646 C CA . GLY A 1 212 ? 19.675 7.448 -22.705 1.00 93.75 212 GLY A CA 1
ATOM 1647 C C . GLY A 1 212 ? 19.363 6.992 -24.129 1.00 93.75 212 GLY A C 1
ATOM 1648 O O . GLY A 1 212 ? 18.309 6.411 -24.393 1.00 93.75 212 GLY A O 1
ATOM 1649 N N . ALA A 1 213 ? 20.303 7.234 -25.045 1.00 94.88 213 ALA A N 1
ATOM 1650 C CA . ALA A 1 213 ? 20.188 6.815 -26.444 1.00 94.88 213 ALA A CA 1
ATOM 1651 C C . ALA A 1 213 ? 20.255 5.286 -26.630 1.00 94.88 213 ALA A C 1
ATOM 1653 O O . ALA A 1 213 ? 19.687 4.767 -27.583 1.00 94.88 213 ALA A O 1
ATOM 1654 N N . THR A 1 214 ? 20.908 4.569 -25.715 1.00 96.38 214 THR A N 1
ATOM 1655 C CA . THR A 1 214 ? 21.060 3.107 -25.735 1.00 96.38 214 THR A CA 1
ATOM 1656 C C . THR A 1 214 ? 20.367 2.460 -24.539 1.00 96.38 214 THR A C 1
ATOM 1658 O O . THR A 1 214 ? 20.084 3.130 -23.538 1.00 96.38 214 THR A O 1
ATOM 1661 N N . VAL A 1 215 ? 20.099 1.152 -24.634 1.00 97.25 215 VAL A N 1
ATOM 1662 C CA . VAL A 1 215 ? 19.463 0.387 -23.552 1.00 97.25 215 VAL A CA 1
ATOM 1663 C C . VAL A 1 215 ? 20.371 0.381 -22.308 1.00 97.25 215 VAL A C 1
ATOM 1665 O O . VAL A 1 215 ? 21.494 -0.126 -22.375 1.00 97.25 215 VAL A O 1
ATOM 1668 N N . PRO A 1 216 ? 19.917 0.896 -21.149 1.00 97.38 216 PRO A N 1
ATOM 1669 C CA . PRO A 1 216 ? 20.729 0.918 -19.935 1.00 97.38 216 PRO A CA 1
ATOM 1670 C C . PRO A 1 216 ? 21.039 -0.486 -19.407 1.00 97.38 216 PRO A C 1
ATOM 1672 O O . PRO A 1 216 ? 20.195 -1.383 -19.458 1.00 97.38 216 PRO A O 1
ATOM 1675 N N . ALA A 1 217 ? 22.208 -0.663 -18.783 1.00 97.44 217 ALA A N 1
ATOM 1676 C CA . ALA A 1 217 ? 22.626 -1.946 -18.207 1.00 97.44 217 ALA A CA 1
ATOM 1677 C C . ALA A 1 217 ? 21.609 -2.523 -17.203 1.00 97.44 217 ALA A C 1
ATOM 1679 O O . ALA A 1 217 ? 21.390 -3.733 -17.171 1.00 97.44 217 ALA A O 1
ATOM 1680 N N . ALA A 1 218 ? 20.939 -1.664 -16.425 1.00 97.25 218 ALA A N 1
ATOM 1681 C CA . ALA A 1 218 ? 19.890 -2.080 -15.495 1.00 97.25 218 ALA A CA 1
ATOM 1682 C C . ALA A 1 218 ? 18.676 -2.695 -16.212 1.00 97.25 218 ALA A C 1
ATOM 1684 O O . ALA A 1 218 ? 18.122 -3.676 -15.726 1.00 97.25 218 ALA A O 1
ATOM 1685 N N . VAL A 1 219 ? 18.302 -2.170 -17.386 1.00 97.75 219 VAL A N 1
ATOM 1686 C CA . VAL A 1 219 ? 17.234 -2.728 -18.230 1.00 97.75 219 VAL A CA 1
ATOM 1687 C C . VAL A 1 219 ? 17.704 -4.030 -18.876 1.00 97.75 219 VAL A C 1
ATOM 1689 O O . VAL A 1 219 ? 16.988 -5.025 -18.807 1.00 97.75 219 VAL A O 1
ATOM 1692 N N . ILE A 1 220 ? 18.932 -4.083 -19.404 1.00 97.25 220 ILE A N 1
ATOM 1693 C CA . ILE A 1 220 ? 19.523 -5.313 -19.969 1.00 97.25 220 ILE A CA 1
ATOM 1694 C C . ILE A 1 220 ? 19.531 -6.447 -18.932 1.00 97.25 220 ILE A C 1
ATOM 1696 O O . IL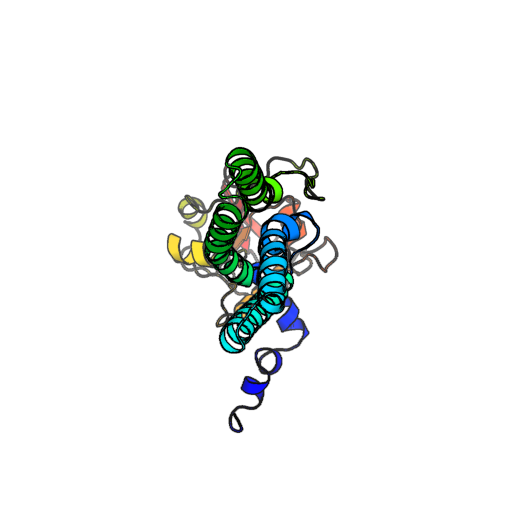E A 1 220 ? 19.148 -7.577 -19.237 1.00 97.25 220 ILE A O 1
ATOM 1700 N N . ALA A 1 221 ? 19.895 -6.148 -17.681 1.00 97.25 221 ALA A N 1
ATOM 1701 C CA . ALA 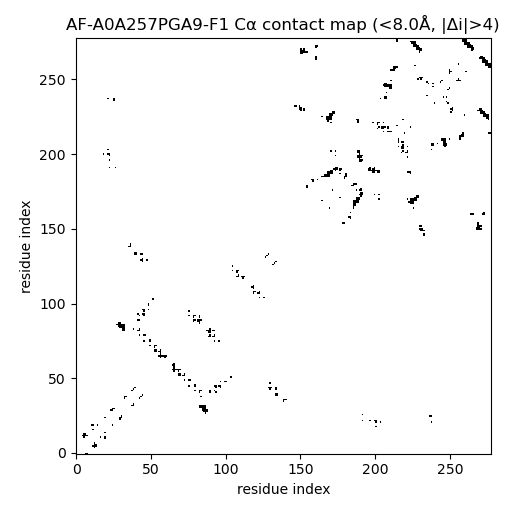A 1 221 ? 19.948 -7.123 -16.591 1.00 97.25 221 ALA A CA 1
ATOM 1702 C C . ALA A 1 221 ? 18.590 -7.780 -16.285 1.00 97.25 221 ALA A C 1
ATOM 1704 O O . ALA A 1 221 ? 18.547 -8.877 -15.722 1.00 97.25 221 ALA A O 1
ATOM 1705 N N . THR A 1 222 ? 17.477 -7.144 -16.664 1.00 97.00 222 THR A N 1
ATOM 1706 C CA . THR A 1 222 ? 16.137 -7.728 -16.512 1.00 97.00 222 THR A CA 1
ATOM 1707 C C . THR A 1 222 ? 15.853 -8.856 -17.497 1.00 97.00 222 THR A C 1
ATOM 1709 O O . THR A 1 222 ? 14.966 -9.668 -17.237 1.00 97.00 222 THR A O 1
ATOM 1712 N N . LYS A 1 223 ? 16.591 -8.910 -18.617 1.00 96.56 223 LYS A N 1
ATOM 1713 C CA . LYS A 1 223 ? 16.315 -9.777 -19.774 1.00 96.56 223 LYS A CA 1
ATOM 1714 C C . LYS A 1 223 ? 14.908 -9.591 -20.359 1.00 96.56 223 LYS A C 1
ATOM 1716 O O . LYS A 1 223 ? 14.408 -10.484 -21.039 1.00 96.56 223 LYS A O 1
ATOM 1721 N N . ALA A 1 224 ? 14.256 -8.463 -20.081 1.00 97.12 224 ALA A N 1
ATOM 1722 C CA . ALA A 1 224 ? 12.979 -8.136 -20.685 1.00 97.12 224 ALA A CA 1
ATOM 1723 C C . ALA A 1 224 ? 13.159 -7.846 -22.181 1.00 97.12 224 ALA A C 1
ATOM 1725 O O . ALA A 1 224 ? 14.118 -7.190 -22.584 1.00 97.12 224 ALA A O 1
ATOM 1726 N N . SER A 1 225 ? 12.220 -8.317 -22.997 1.00 97.31 225 SER A N 1
ATOM 1727 C CA . SER A 1 225 ? 12.090 -7.915 -24.406 1.00 97.31 225 SER A CA 1
ATOM 1728 C C . SER A 1 225 ? 11.017 -6.845 -24.592 1.00 97.3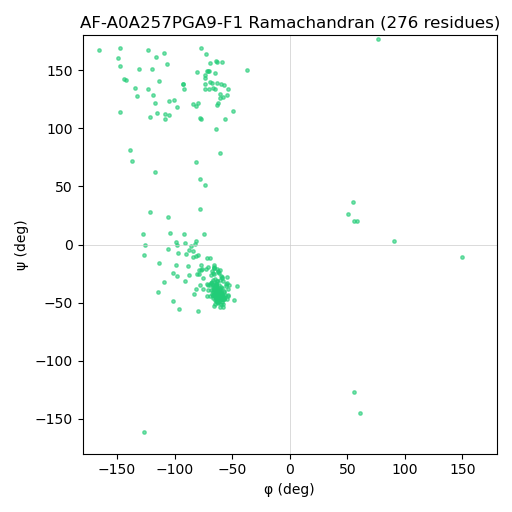1 225 SER A C 1
ATOM 1730 O O . SER A 1 225 ? 10.998 -6.158 -25.613 1.00 97.31 225 SER A O 1
ATOM 1732 N N . TYR A 1 226 ? 10.138 -6.694 -23.600 1.00 98.00 226 TYR A N 1
ATOM 1733 C CA . TYR A 1 226 ? 9.039 -5.742 -23.615 1.00 98.00 226 TYR A CA 1
ATOM 1734 C C . TYR A 1 226 ? 8.979 -4.927 -22.324 1.00 98.00 226 TYR A C 1
ATOM 1736 O O . TYR A 1 226 ? 9.353 -5.409 -21.254 1.00 98.00 226 TYR A O 1
ATOM 1744 N N . VAL A 1 227 ? 8.463 -3.704 -22.427 1.00 97.81 227 VAL A N 1
ATOM 1745 C CA . VAL A 1 227 ? 8.073 -2.860 -21.293 1.00 97.81 227 VAL A CA 1
ATOM 1746 C C . VAL A 1 227 ? 6.575 -2.616 -21.382 1.00 97.81 227 VAL A C 1
ATOM 1748 O O . VAL A 1 227 ? 6.092 -2.071 -22.373 1.00 97.81 227 VAL A O 1
ATOM 1751 N N . LEU A 1 228 ? 5.848 -3.006 -20.343 1.00 97.50 228 LEU A N 1
ATOM 1752 C CA . LEU A 1 228 ? 4.440 -2.692 -20.170 1.00 97.50 228 LEU A CA 1
ATOM 1753 C C . LEU A 1 228 ? 4.331 -1.518 -19.195 1.00 97.50 228 LEU A C 1
ATOM 1755 O O . LEU A 1 228 ? 4.859 -1.581 -18.087 1.00 97.50 228 LEU A O 1
ATOM 1759 N N . PHE A 1 229 ? 3.667 -0.442 -19.607 1.00 96.69 229 PHE A N 1
ATOM 1760 C CA . PHE A 1 229 ? 3.582 0.787 -18.826 1.00 96.69 229 PHE A CA 1
ATOM 1761 C C . PHE A 1 229 ? 2.156 1.332 -18.791 1.00 96.69 229 PHE A C 1
ATOM 1763 O O . PHE A 1 229 ? 1.514 1.451 -19.834 1.00 96.69 229 PHE A O 1
ATOM 1770 N N . CYS A 1 230 ? 1.702 1.735 -17.607 1.00 93.81 230 CYS A N 1
ATOM 1771 C CA . CYS A 1 230 ? 0.514 2.558 -17.430 1.00 93.81 230 CYS A CA 1
ATOM 1772 C C . CYS A 1 230 ? 0.903 3.818 -16.659 1.00 93.81 230 CYS A C 1
ATOM 1774 O O . CYS A 1 230 ? 1.643 3.741 -15.680 1.00 93.81 230 CYS A O 1
ATOM 1776 N N . GLY A 1 231 ? 0.449 4.979 -17.135 1.00 87.81 231 GLY A N 1
ATOM 1777 C CA . GLY A 1 231 ? 0.748 6.250 -16.481 1.00 87.81 231 GLY A CA 1
ATOM 1778 C C . GLY A 1 231 ? -0.015 6.424 -15.171 1.00 87.81 231 GLY A C 1
ATOM 1779 O O . GLY A 1 231 ? -1.010 5.751 -14.918 1.00 87.81 231 GLY A O 1
ATOM 1780 N N . SER A 1 232 ? 0.435 7.367 -14.351 1.00 83.50 232 SER A N 1
ATOM 1781 C CA . SER A 1 232 ? -0.306 7.824 -13.176 1.00 83.50 232 SER A CA 1
ATOM 1782 C C . SER A 1 232 ? -0.100 9.329 -12.985 1.00 83.50 232 SER A C 1
ATOM 1784 O O . SER A 1 232 ? 1.014 9.821 -13.203 1.00 83.50 232 SER A O 1
ATOM 1786 N N . PRO A 1 233 ? -1.136 10.083 -12.567 1.00 79.62 233 PRO A N 1
ATOM 1787 C CA . PRO A 1 233 ? -0.962 11.475 -12.157 1.00 79.62 233 PRO A CA 1
ATOM 1788 C C . PRO A 1 233 ? -0.115 11.597 -10.884 1.00 79.62 233 PRO A C 1
ATOM 1790 O O . PRO A 1 233 ? 0.519 12.624 -10.661 1.00 79.62 233 PRO A O 1
ATOM 1793 N N . THR A 1 234 ? -0.086 10.555 -10.050 1.00 83.50 234 THR A N 1
ATOM 1794 C CA . THR A 1 234 ? 0.784 10.485 -8.878 1.00 83.50 234 THR A CA 1
ATOM 1795 C C . THR A 1 234 ? 2.091 9.801 -9.238 1.00 83.50 234 THR A C 1
ATOM 1797 O O . THR A 1 234 ? 2.128 8.790 -9.946 1.00 83.50 234 THR A O 1
ATOM 1800 N N . ARG A 1 235 ? 3.194 10.352 -8.730 1.00 86.88 235 ARG A N 1
ATOM 1801 C CA . ARG A 1 235 ? 4.508 9.762 -8.945 1.00 86.88 235 ARG A CA 1
ATOM 1802 C C . ARG A 1 235 ? 4.605 8.414 -8.238 1.00 86.88 235 ARG A C 1
ATOM 1804 O O . ARG A 1 235 ? 4.196 8.267 -7.088 1.00 86.88 235 ARG A O 1
ATOM 1811 N N . TYR A 1 236 ? 5.144 7.429 -8.941 1.00 87.00 236 TYR A N 1
ATOM 1812 C CA . TYR A 1 236 ? 5.155 6.055 -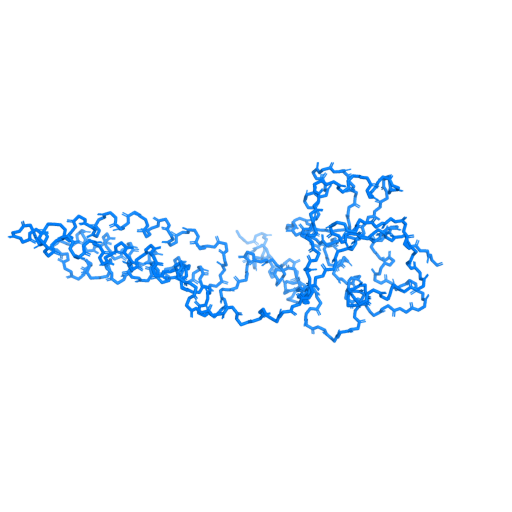8.471 1.00 87.00 236 TYR A CA 1
ATOM 1813 C C . TYR A 1 236 ? 6.167 5.833 -7.349 1.00 87.00 236 TYR A C 1
ATOM 1815 O O . TYR A 1 236 ? 7.301 6.312 -7.414 1.00 87.00 236 TYR A O 1
ATOM 1823 N N . LEU A 1 237 ? 5.766 5.067 -6.330 1.00 86.75 237 LEU A N 1
ATOM 1824 C CA . LEU A 1 237 ? 6.567 4.851 -5.122 1.00 86.75 237 LEU A CA 1
ATOM 1825 C C . LEU A 1 237 ? 7.942 4.229 -5.408 1.00 86.75 237 LEU A C 1
ATOM 1827 O O . LEU A 1 237 ? 8.886 4.531 -4.688 1.00 86.75 237 LEU A O 1
ATOM 1831 N N . LEU A 1 238 ? 8.092 3.433 -6.479 1.00 89.06 238 LEU A N 1
ATOM 1832 C CA . LEU A 1 238 ? 9.390 2.850 -6.861 1.00 89.06 238 LEU A CA 1
ATOM 1833 C C . LEU A 1 238 ? 10.460 3.882 -7.232 1.00 89.06 238 LEU A C 1
ATOM 1835 O O . LEU A 1 238 ? 11.638 3.526 -7.243 1.00 89.06 238 LEU A O 1
ATOM 1839 N N . VAL A 1 239 ? 10.078 5.110 -7.590 1.00 91.62 239 VAL A N 1
ATOM 1840 C CA . VAL A 1 239 ? 11.003 6.162 -8.050 1.00 91.62 239 VAL A CA 1
ATOM 1841 C C . VAL A 1 239 ? 10.871 7.465 -7.259 1.00 91.62 239 VAL A C 1
ATOM 1843 O O . VAL A 1 239 ? 11.595 8.419 -7.531 1.00 91.62 239 VAL A O 1
ATOM 1846 N N . ALA A 1 240 ? 9.959 7.523 -6.285 1.00 89.00 240 ALA A N 1
ATOM 1847 C CA . ALA A 1 240 ? 9.576 8.751 -5.590 1.00 89.00 240 ALA A CA 1
ATOM 1848 C C . ALA A 1 240 ? 10.724 9.431 -4.818 1.00 89.00 240 ALA A C 1
ATOM 1850 O O . ALA A 1 240 ? 10.679 10.637 -4.598 1.00 89.00 240 ALA A O 1
ATOM 1851 N N . ASP A 1 241 ? 11.751 8.678 -4.429 1.00 89.31 241 ASP A N 1
ATOM 1852 C CA . ASP A 1 241 ? 12.944 9.142 -3.713 1.00 89.31 241 ASP A CA 1
ATOM 1853 C C . ASP A 1 241 ? 14.065 9.676 -4.629 1.00 89.31 241 ASP A C 1
ATOM 1855 O O . ASP A 1 241 ? 15.101 10.122 -4.139 1.00 89.31 241 ASP A O 1
ATOM 1859 N N . LEU A 1 242 ? 13.884 9.643 -5.953 1.00 92.25 242 LEU A N 1
ATOM 1860 C CA . LEU A 1 242 ? 14.864 10.115 -6.941 1.00 92.25 242 LEU A CA 1
ATOM 1861 C C . LEU A 1 242 ? 14.410 11.416 -7.624 1.00 92.25 242 LEU A C 1
ATOM 1863 O O . LEU A 1 242 ? 13.229 11.743 -7.570 1.00 92.25 242 LEU A O 1
ATOM 1867 N N . PRO A 1 243 ? 15.282 12.158 -8.329 1.00 94.06 243 PRO A N 1
ATOM 1868 C CA . PRO A 1 243 ? 14.853 13.226 -9.241 1.00 94.06 243 PRO A CA 1
ATOM 1869 C C . PRO A 1 243 ? 13.930 12.710 -10.359 1.00 94.06 243 PRO A C 1
ATOM 1871 O O . PRO A 1 243 ? 13.981 11.526 -10.691 1.00 94.06 243 PRO A O 1
ATOM 1874 N N . GLU A 1 244 ? 13.111 13.584 -10.961 1.00 94.12 244 GLU A N 1
ATOM 1875 C CA . GLU A 1 244 ? 12.146 13.254 -12.035 1.00 94.12 244 GLU A CA 1
ATOM 1876 C C . GLU A 1 244 ? 12.808 12.978 -13.403 1.00 94.12 244 GLU A C 1
ATOM 1878 O O . GLU A 1 244 ? 12.474 13.567 -14.432 1.00 94.12 244 GLU A O 1
ATOM 1883 N N . THR A 1 245 ? 13.804 12.100 -13.416 1.00 95.75 245 THR A N 1
ATOM 1884 C CA . THR A 1 245 ? 14.631 11.773 -14.585 1.00 95.75 245 THR A CA 1
ATOM 1885 C C . THR A 1 245 ? 14.691 10.274 -14.861 1.00 95.75 245 THR A C 1
ATOM 1887 O O . THR A 1 245 ? 15.469 9.826 -15.703 1.00 95.75 245 THR A O 1
ATOM 1890 N N . THR A 1 246 ? 13.883 9.476 -14.163 1.00 97.31 246 THR A N 1
ATOM 1891 C CA . THR A 1 246 ? 13.906 8.017 -14.293 1.00 97.31 246 THR A CA 1
ATOM 1892 C C . THR A 1 246 ? 13.204 7.535 -15.568 1.00 97.31 246 THR A C 1
ATOM 1894 O O . THR A 1 246 ? 12.494 8.289 -16.246 1.00 97.31 246 THR A O 1
ATOM 1897 N N . LEU A 1 247 ? 13.366 6.250 -15.902 1.00 97.44 247 LEU A N 1
ATOM 1898 C CA . LEU A 1 247 ? 12.631 5.598 -16.986 1.00 97.44 247 LEU A CA 1
ATOM 1899 C C . LEU A 1 247 ? 11.120 5.707 -16.755 1.00 97.44 247 LEU A C 1
ATOM 1901 O O . LEU A 1 247 ? 10.384 5.994 -17.699 1.00 97.44 247 LEU A O 1
ATOM 1905 N N . TRP A 1 248 ? 10.670 5.541 -15.506 1.00 96.25 248 TRP A N 1
ATOM 1906 C CA . TRP A 1 248 ? 9.270 5.748 -15.141 1.00 96.25 248 TRP A CA 1
ATOM 1907 C C . TRP A 1 248 ? 8.800 7.165 -15.486 1.00 96.25 248 TRP A C 1
ATOM 1909 O O . TRP A 1 248 ? 7.820 7.327 -16.210 1.00 96.25 248 TRP A O 1
ATOM 1919 N N . ASP A 1 249 ? 9.521 8.189 -15.017 1.00 95.62 249 ASP A N 1
ATOM 1920 C CA . ASP A 1 249 ? 9.155 9.598 -15.225 1.00 95.62 249 ASP A CA 1
ATOM 1921 C C . ASP A 1 249 ? 9.117 9.949 -16.726 1.00 95.62 249 ASP A C 1
ATOM 1923 O O . ASP A 1 249 ? 8.220 10.641 -17.215 1.00 95.62 249 ASP A O 1
ATOM 1927 N N . THR A 1 250 ? 10.058 9.389 -17.485 1.00 95.56 250 THR A N 1
ATOM 1928 C CA . THR A 1 250 ? 10.171 9.548 -18.938 1.00 95.56 250 THR A CA 1
ATOM 1929 C C . THR A 1 250 ? 8.966 8.955 -19.685 1.00 95.56 250 THR A C 1
ATOM 1931 O O . THR A 1 250 ? 8.388 9.614 -20.557 1.00 95.56 250 THR A O 1
ATOM 1934 N N . LEU A 1 251 ? 8.528 7.743 -19.320 1.00 96.25 251 LEU A N 1
ATOM 1935 C CA . LEU A 1 251 ? 7.336 7.113 -19.903 1.00 96.25 251 LEU A CA 1
ATOM 1936 C C . LEU A 1 251 ? 6.030 7.773 -19.440 1.00 96.25 251 LEU A C 1
ATOM 1938 O O . LEU A 1 251 ? 5.089 7.898 -20.239 1.00 96.25 251 LEU A O 1
ATOM 1942 N N . ASN A 1 252 ? 5.979 8.251 -18.193 1.00 94.00 252 ASN A N 1
ATOM 1943 C CA . ASN A 1 252 ? 4.835 8.986 -17.658 1.00 94.00 252 ASN A CA 1
ATOM 1944 C C . ASN A 1 252 ? 4.630 10.309 -18.407 1.00 94.00 252 ASN A C 1
ATOM 1946 O O . ASN A 1 252 ? 3.514 10.632 -18.796 1.00 94.00 252 ASN A O 1
ATOM 1950 N N . GLY A 1 253 ? 5.724 11.007 -18.731 1.00 92.62 253 GLY A N 1
ATOM 1951 C CA . GLY A 1 253 ? 5.721 12.196 -19.586 1.00 92.62 253 GLY A CA 1
ATOM 1952 C C . GLY A 1 253 ? 5.532 11.922 -21.084 1.00 92.62 253 GLY A C 1
ATOM 1953 O O . GLY A 1 253 ? 5.722 12.834 -21.881 1.00 92.62 253 GLY A O 1
ATOM 1954 N N . ASN A 1 254 ? 5.206 10.686 -21.484 1.00 92.94 254 ASN A N 1
ATOM 1955 C CA . ASN A 1 254 ? 5.022 10.264 -22.878 1.00 92.94 254 ASN A CA 1
ATOM 1956 C C . ASN A 1 254 ? 6.224 10.564 -23.799 1.00 92.94 254 ASN A C 1
ATOM 1958 O O . ASN A 1 254 ? 6.055 10.886 -24.974 1.00 92.94 254 ASN A O 1
ATOM 1962 N N . ARG A 1 255 ? 7.446 10.443 -23.269 1.00 95.31 255 ARG A N 1
ATOM 1963 C CA . ARG A 1 255 ? 8.706 10.673 -23.995 1.00 95.31 255 ARG A CA 1
ATOM 1964 C C . ARG A 1 255 ? 9.540 9.388 -24.067 1.00 95.31 255 ARG A C 1
ATOM 1966 O O . ARG A 1 255 ? 10.617 9.360 -23.489 1.00 95.31 255 ARG A O 1
ATOM 1973 N N . PRO A 1 256 ? 9.066 8.299 -24.700 1.00 96.31 256 PRO A N 1
ATOM 1974 C CA . PRO A 1 256 ? 9.810 7.042 -24.700 1.00 96.31 256 PRO A CA 1
ATOM 1975 C C . PRO A 1 256 ? 11.222 7.224 -25.288 1.00 96.31 256 PRO A C 1
ATOM 1977 O O . PRO A 1 256 ? 11.372 7.922 -26.294 1.00 96.31 256 PRO A O 1
ATOM 1980 N N . PRO A 1 257 ? 12.260 6.623 -24.678 1.00 97.31 257 PRO A N 1
ATOM 1981 C CA . PRO A 1 257 ? 13.607 6.648 -25.233 1.00 97.31 257 PRO A CA 1
ATOM 1982 C C . PRO A 1 257 ? 13.668 5.915 -26.584 1.00 97.31 257 PRO A C 1
ATOM 1984 O O . PRO A 1 257 ? 12.829 5.052 -26.847 1.00 97.31 257 PRO A O 1
ATOM 1987 N N . PRO A 1 258 ? 14.670 6.203 -27.435 1.00 97.19 258 PRO A N 1
ATOM 1988 C CA . PRO A 1 258 ? 14.716 5.707 -28.816 1.00 97.19 258 PRO A CA 1
ATOM 1989 C C . PRO A 1 258 ? 14.791 4.176 -28.937 1.00 97.19 258 PRO A C 1
ATOM 1991 O O . PRO A 1 258 ? 14.368 3.621 -29.945 1.00 97.19 258 PRO A O 1
ATOM 1994 N N . TRP A 1 259 ? 15.275 3.488 -27.902 1.00 97.50 259 TRP A N 1
ATOM 1995 C CA . TRP A 1 259 ? 15.320 2.025 -27.826 1.00 97.50 259 TRP A CA 1
ATOM 1996 C C . TRP A 1 259 ? 13.994 1.381 -27.367 1.00 97.50 259 TRP A C 1
ATOM 1998 O O . TRP A 1 259 ? 13.909 0.157 -27.269 1.00 97.50 259 TRP A O 1
ATOM 2008 N N . LEU A 1 260 ? 12.946 2.169 -27.087 1.00 98.12 260 LEU A N 1
ATOM 2009 C CA . LEU A 1 260 ? 11.589 1.680 -26.825 1.00 98.12 260 LEU A CA 1
ATOM 2010 C C . LEU A 1 260 ? 10.656 2.003 -27.987 1.00 98.12 260 LEU A C 1
ATOM 2012 O O . LEU A 1 260 ? 10.201 3.132 -28.158 1.00 98.12 260 LEU A O 1
ATOM 2016 N N . HIS A 1 261 ? 10.291 0.971 -28.741 1.00 97.19 261 HIS A N 1
ATOM 2017 C CA . HIS A 1 261 ? 9.363 1.098 -29.854 1.00 97.19 261 HIS A CA 1
ATOM 2018 C C . HIS A 1 261 ? 7.951 0.691 -29.435 1.00 97.19 261 HIS A C 1
ATOM 2020 O O . HIS A 1 261 ? 7.716 -0.455 -29.048 1.00 97.19 261 HIS A O 1
ATOM 2026 N N . LEU A 1 262 ? 6.997 1.620 -29.511 1.00 96.81 262 LEU A N 1
ATOM 2027 C CA . LEU A 1 262 ? 5.598 1.347 -29.178 1.00 96.81 262 LEU A CA 1
ATOM 2028 C C . LEU A 1 262 ? 5.041 0.255 -30.108 1.00 96.81 262 LEU A C 1
ATOM 2030 O O . LEU A 1 262 ? 5.133 0.364 -31.328 1.00 96.81 262 LEU A O 1
ATOM 2034 N N . GLN A 1 263 ? 4.486 -0.810 -29.535 1.00 95.62 263 GLN A N 1
ATOM 2035 C CA . GLN A 1 263 ? 3.862 -1.915 -30.272 1.00 95.62 263 GLN A CA 1
ATOM 2036 C C . GLN A 1 263 ? 2.345 -1.800 -30.264 1.00 95.62 263 GLN A C 1
ATOM 2038 O O . GLN A 1 263 ? 1.703 -1.894 -31.306 1.00 95.62 263 GLN A O 1
ATOM 2043 N N . SER A 1 264 ? 1.778 -1.576 -29.084 1.00 93.56 264 SER A N 1
ATOM 2044 C CA . SER A 1 264 ? 0.340 -1.465 -28.884 1.00 93.56 264 SER A CA 1
ATOM 2045 C C . SER A 1 264 ? 0.049 -0.480 -27.756 1.00 93.56 264 SER A C 1
ATOM 2047 O O . SER A 1 264 ? 0.880 -0.225 -26.877 1.00 93.56 264 SER A O 1
ATOM 2049 N N . ARG A 1 265 ? -1.134 0.128 -27.810 1.00 93.94 265 ARG A N 1
ATOM 2050 C CA . ARG A 1 265 ? -1.655 1.011 -26.768 1.00 93.94 265 ARG A CA 1
ATOM 2051 C C . ARG A 1 265 ? -3.149 0.784 -26.616 1.00 93.94 265 ARG A C 1
ATOM 2053 O O . ARG A 1 265 ? -3.844 0.648 -27.620 1.00 93.94 265 ARG A O 1
ATOM 2060 N N . ASP A 1 266 ? -3.619 0.817 -25.384 1.00 92.50 266 ASP A N 1
ATOM 2061 C CA . ASP A 1 266 ? -5.032 0.873 -25.054 1.00 92.50 266 ASP A CA 1
ATOM 2062 C C . ASP A 1 266 ? -5.341 2.275 -24.522 1.00 92.50 266 ASP A C 1
ATOM 2064 O O . ASP A 1 266 ? -4.850 2.691 -23.472 1.00 92.50 266 ASP A O 1
ATOM 2068 N N . LEU A 1 267 ? -6.124 3.034 -25.289 1.00 87.62 267 LEU A N 1
ATOM 2069 C CA . LEU A 1 267 ? -6.499 4.403 -24.938 1.00 87.62 267 LEU A CA 1
ATOM 2070 C C . LEU A 1 267 ? -7.579 4.460 -23.852 1.00 87.62 267 LEU A C 1
ATOM 2072 O O . LEU A 1 267 ? -7.700 5.493 -23.200 1.00 87.62 267 LEU A O 1
ATOM 2076 N N . ALA A 1 268 ? -8.351 3.387 -23.656 1.00 87.06 268 ALA A N 1
ATOM 2077 C CA . ALA A 1 268 ? -9.393 3.342 -22.635 1.00 87.06 268 ALA A CA 1
ATOM 2078 C C . ALA A 1 268 ? -8.793 3.167 -21.234 1.00 87.06 268 ALA A C 1
ATOM 2080 O O . ALA A 1 268 ? -9.266 3.773 -20.275 1.00 87.06 268 ALA A O 1
ATOM 2081 N N . THR A 1 269 ? -7.736 2.359 -21.123 1.00 88.62 269 THR A N 1
ATOM 2082 C CA . THR A 1 269 ? -7.082 2.053 -19.842 1.00 88.62 269 THR A CA 1
ATOM 2083 C C . THR A 1 269 ? -5.787 2.827 -19.617 1.00 88.62 269 THR A C 1
ATOM 2085 O O . THR A 1 269 ? -5.405 3.063 -18.472 1.00 88.62 269 THR A O 1
ATOM 2088 N N . GLY A 1 270 ? -5.123 3.263 -20.691 1.00 90.94 270 GLY A N 1
ATOM 2089 C CA . GLY A 1 270 ? -3.840 3.966 -20.656 1.00 90.94 270 GLY A CA 1
ATOM 2090 C C . GLY A 1 270 ? -2.610 3.057 -20.730 1.00 90.94 270 GLY A C 1
ATOM 2091 O O . GLY A 1 270 ? -1.481 3.562 -20.675 1.00 90.94 270 GLY A O 1
ATOM 2092 N N . TRP A 1 271 ? -2.798 1.740 -20.876 1.00 95.06 271 TRP A N 1
ATOM 2093 C CA . TRP A 1 271 ? -1.697 0.794 -21.042 1.00 95.06 271 TRP A CA 1
ATOM 2094 C C . TRP A 1 271 ? -0.974 0.985 -22.377 1.00 95.06 271 TRP A C 1
ATOM 2096 O O . TRP A 1 271 ? -1.575 1.178 -23.434 1.00 95.06 271 TRP A O 1
ATOM 2106 N N . ARG A 1 272 ? 0.354 0.898 -22.332 1.00 96.31 272 ARG A N 1
ATOM 2107 C CA . ARG A 1 272 ? 1.251 0.990 -23.485 1.00 96.31 272 ARG A CA 1
ATOM 2108 C C . ARG A 1 272 ? 2.263 -0.142 -23.415 1.00 96.31 272 ARG A C 1
ATOM 2110 O O . ARG A 1 272 ? 2.936 -0.309 -22.398 1.00 96.31 272 ARG A O 1
ATOM 2117 N N . LEU A 1 273 ? 2.374 -0.896 -24.501 1.00 97.31 273 LEU A N 1
ATOM 2118 C CA . LEU A 1 273 ? 3.361 -1.952 -24.658 1.00 97.31 273 LEU A CA 1
ATOM 2119 C C . LEU A 1 273 ? 4.464 -1.476 -25.596 1.00 97.31 273 LEU A C 1
ATOM 2121 O O . LEU A 1 273 ? 4.213 -1.125 -26.750 1.00 97.31 273 LEU A O 1
ATOM 2125 N N . TYR A 1 274 ? 5.695 -1.514 -25.113 1.00 98.12 274 TYR A N 1
ATOM 2126 C CA . TYR A 1 274 ? 6.885 -1.166 -25.872 1.00 98.12 274 TYR A CA 1
ATOM 2127 C C . TYR A 1 274 ? 7.753 -2.399 -26.084 1.00 98.12 274 TYR A C 1
ATOM 2129 O O . TYR A 1 274 ? 7.928 -3.199 -25.16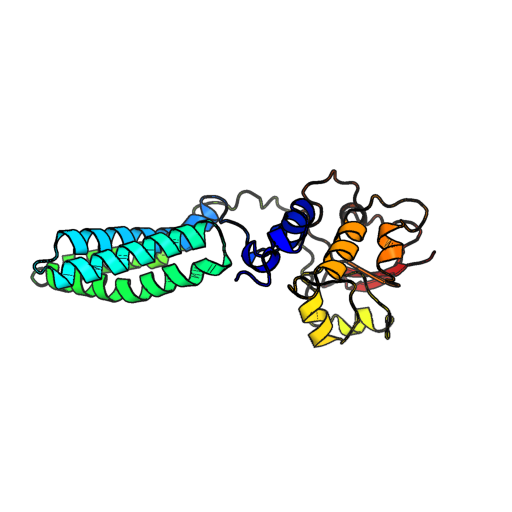9 1.00 98.12 274 TYR A O 1
ATOM 2137 N N . LYS A 1 275 ? 8.340 -2.526 -27.271 1.00 97.75 275 LYS A N 1
ATOM 2138 C CA . LYS A 1 275 ? 9.401 -3.487 -27.570 1.00 97.75 275 LYS A CA 1
ATOM 2139 C C . LYS A 1 275 ? 10.755 -2.830 -27.333 1.00 97.75 275 LYS A C 1
ATOM 2141 O O . LYS A 1 275 ? 10.978 -1.709 -27.787 1.00 97.75 275 LYS A O 1
ATOM 2146 N N . ILE A 1 276 ? 11.643 -3.538 -26.646 1.00 97.69 276 ILE A N 1
ATOM 2147 C CA . ILE A 1 276 ? 13.030 -3.119 -26.444 1.00 97.69 276 ILE A CA 1
ATOM 2148 C C . ILE A 1 276 ? 13.817 -3.460 -27.713 1.00 97.69 276 ILE A C 1
ATOM 2150 O O . ILE A 1 276 ? 13.848 -4.618 -28.134 1.00 97.69 276 ILE A O 1
ATOM 2154 N N . ILE A 1 277 ? 14.430 -2.448 -28.322 1.00 94.25 277 ILE A N 1
ATOM 2155 C CA . ILE A 1 277 ? 15.293 -2.573 -29.499 1.00 94.25 277 ILE A CA 1
ATOM 2156 C C . ILE A 1 277 ? 16.712 -2.159 -29.074 1.00 94.25 277 ILE A C 1
ATOM 2158 O O . ILE A 1 277 ? 16.883 -1.001 -28.698 1.00 94.25 277 ILE A O 1
ATOM 2162 N N . PRO A 1 278 ? 17.687 -3.089 -29.060 1.00 80.12 278 PRO A N 1
ATOM 2163 C CA . PRO A 1 278 ? 19.072 -2.814 -28.670 1.00 80.12 278 PRO A CA 1
ATOM 2164 C C . PRO A 1 278 ? 19.763 -1.739 -29.510 1.00 80.12 278 PRO A C 1
ATOM 2166 O O . PRO A 1 278 ? 19.503 -1.697 -30.735 1.00 80.12 278 PRO A O 1
#

Mean predicted aligned error: 8.29 Å

Solvent-accessible surface area (backbone atoms only — not comparable to full-atom values): 15232 Å² total; per-residue (Å²): 109,90,90,44,61,40,64,73,51,43,69,69,47,76,43,55,73,67,55,46,49,64,58,50,69,56,37,70,50,58,35,50,56,68,61,69,67,42,39,37,59,55,40,46,44,32,51,54,46,40,53,50,33,47,48,48,26,75,67,39,90,44,73,68,54,21,50,54,26,46,49,52,30,53,51,44,52,50,32,43,56,43,18,50,50,18,45,68,36,35,58,56,23,46,54,54,29,59,61,49,47,56,54,50,48,50,51,46,40,61,76,26,60,95,39,61,68,60,24,49,53,53,43,51,48,53,48,40,60,54,64,44,55,38,68,51,86,80,55,76,70,89,76,77,67,92,61,73,88,61,45,68,58,62,65,92,71,43,61,75,63,49,61,87,51,69,85,45,31,25,40,52,58,38,85,51,35,66,58,44,36,73,76,63,67,48,44,59,42,30,34,86,45,89,92,32,49,74,30,27,53,36,43,46,46,28,43,50,32,66,72,50,80,58,70,48,69,44,46,58,72,44,62,42,45,30,39,45,47,57,50,59,87,62,80,54,69,83,46,62,92,53,74,93,55,20,38,52,48,33,51,55,70,71,53,66,45,81,28,46,43,79,74,38,70,41,85,86,25,38,38,34,34,23,37,59,48,126

Radius of gyration: 25.27 Å; Cα contacts (8 Å, |Δi|>4): 391; chains: 1; bounding box: 58×41×71 Å